Protein AF-0000000087519110 (afdb_homodimer)

Structure (mmCIF, N/CA/C/O backbone):
data_AF-0000000087519110-model_v1
#
loop_
_entity.id
_entity.type
_entity.pdbx_description
1 polymer 'UDP-N-acetylglucosamine--LPS N-acetylglucosamine transferase'
#
loop_
_atom_site.group_PDB
_atom_site.id
_atom_site.type_symbol
_atom_site.label_atom_id
_atom_si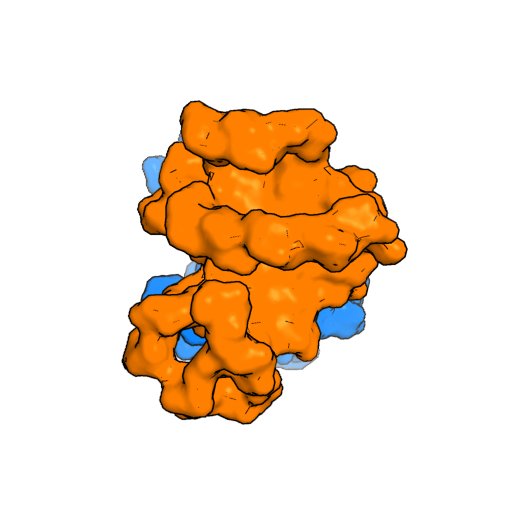te.label_alt_id
_atom_site.label_comp_id
_atom_site.label_asym_id
_atom_site.label_entity_id
_atom_site.label_seq_id
_atom_site.pdbx_PDB_ins_code
_atom_site.Cartn_x
_atom_site.Cartn_y
_atom_site.Cartn_z
_atom_site.occupancy
_atom_site.B_iso_or_equiv
_atom_site.auth_seq_id
_atom_site.auth_comp_id
_atom_site.auth_asym_id
_atom_site.auth_atom_id
_atom_site.pdbx_PDB_model_num
ATOM 1 N N . MET A 1 1 ? 15.867 20 8.914 1 91.38 1 MET A N 1
ATOM 2 C CA . MET A 1 1 ? 15.141 18.797 8.516 1 91.38 1 MET A CA 1
ATOM 3 C C . MET A 1 1 ? 14.156 19.109 7.395 1 91.38 1 MET A C 1
ATOM 5 O O . MET A 1 1 ? 13.766 20.25 7.203 1 91.38 1 MET A O 1
ATOM 9 N N . LYS A 1 2 ? 13.914 18.203 6.586 1 97.69 2 LYS A N 1
ATOM 10 C CA . LYS A 1 2 ? 12.922 18.344 5.523 1 97.69 2 LYS A CA 1
ATOM 11 C C . LYS A 1 2 ? 11.617 17.625 5.887 1 97.69 2 LYS A C 1
ATOM 13 O O . LYS A 1 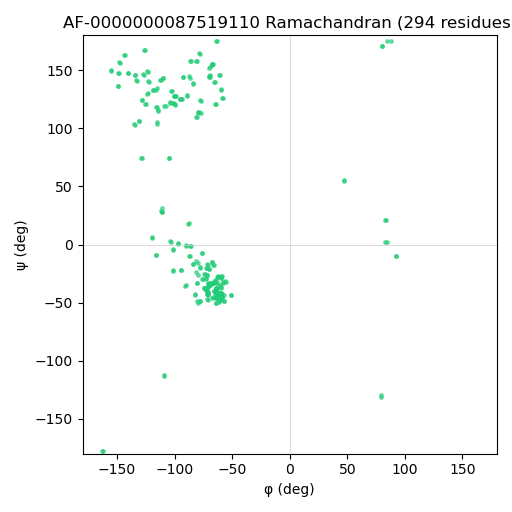2 ? 11.609 16.422 6.109 1 97.69 2 LYS A O 1
ATOM 18 N N . VAL A 1 3 ? 10.531 18.391 5.914 1 98.06 3 VAL A N 1
ATOM 19 C CA . VAL A 1 3 ? 9.258 17.859 6.391 1 98.06 3 VAL A CA 1
ATOM 20 C C . VAL A 1 3 ? 8.242 17.844 5.246 1 98.06 3 VAL A C 1
ATOM 22 O O . VAL A 1 3 ? 8.156 18.797 4.473 1 98.06 3 VAL A O 1
ATOM 25 N N . LEU A 1 4 ? 7.551 16.734 5.133 1 98.44 4 LEU A N 1
ATOM 26 C CA . LEU A 1 4 ? 6.41 16.656 4.23 1 98.44 4 LEU A CA 1
ATOM 27 C C . LEU A 1 4 ? 5.102 16.594 5.012 1 98.44 4 LEU A C 1
ATOM 29 O O . LEU A 1 4 ? 4.887 15.664 5.789 1 98.44 4 LEU A O 1
ATOM 33 N N . PHE A 1 5 ? 4.285 17.562 4.793 1 97.62 5 PHE A N 1
ATOM 34 C CA . PHE A 1 5 ? 2.967 17.594 5.418 1 97.62 5 PHE A CA 1
ATOM 35 C C . PHE A 1 5 ? 1.911 17.016 4.488 1 97.62 5 PHE A C 1
ATOM 37 O O . PHE A 1 5 ? 1.784 17.438 3.34 1 97.62 5 PHE A O 1
ATOM 44 N N . VAL A 1 6 ? 1.173 16.016 4.973 1 96.88 6 VAL A N 1
ATOM 45 C CA . VAL A 1 6 ? 0.048 15.453 4.238 1 96.88 6 VAL A CA 1
ATOM 46 C C . VAL A 1 6 ? -1.25 15.703 5 1 96.88 6 VAL A C 1
ATOM 48 O O . VAL A 1 6 ? -1.426 15.211 6.117 1 96.88 6 VAL A O 1
ATOM 51 N N . THR A 1 7 ? -2.186 16.453 4.363 1 93.38 7 THR A N 1
ATOM 52 C CA . THR A 1 7 ? -3.369 16.812 5.137 1 93.38 7 THR A CA 1
ATOM 53 C C . THR A 1 7 ? -4.551 17.094 4.215 1 93.38 7 THR A C 1
ATOM 55 O O . THR A 1 7 ? -4.367 17.5 3.064 1 93.38 7 THR A O 1
ATOM 58 N N . SER A 1 8 ? -5.758 16.812 4.719 1 91.19 8 SER A N 1
ATOM 59 C CA . SER A 1 8 ? -6.969 17.25 4.035 1 91.19 8 SER A CA 1
ATOM 60 C C . SER A 1 8 ? -7.277 18.719 4.34 1 91.19 8 SER A C 1
ATOM 62 O O . SER A 1 8 ? -6.777 19.266 5.324 1 91.19 8 SER A O 1
ATOM 64 N N . PRO A 1 9 ? -8.062 19.328 3.441 1 91.62 9 PRO A N 1
ATOM 65 C CA . PRO A 1 9 ? -8.453 20.719 3.717 1 91.62 9 PRO A CA 1
ATOM 66 C C . PRO A 1 9 ? -9.312 20.844 4.973 1 91.62 9 PRO A C 1
ATOM 68 O O . PRO A 1 9 ? -9.648 19.844 5.605 1 91.62 9 PRO A O 1
ATOM 71 N N . GLY A 1 10 ? -9.625 22.094 5.336 1 89.06 10 GLY A N 1
ATOM 72 C CA . GLY A 1 10 ? -10.555 22.359 6.422 1 89.06 10 GLY A CA 1
ATOM 73 C C . GLY A 1 10 ? -9.922 22.219 7.793 1 89.06 10 GLY A C 1
ATOM 74 O O . GLY A 1 10 ? -8.867 22.797 8.055 1 89.06 10 GLY A O 1
ATOM 75 N N . GLY A 1 11 ? -10.648 21.469 8.594 1 85.88 11 GLY A N 1
ATOM 76 C CA . GLY A 1 11 ? -10.219 21.328 9.977 1 85.88 11 GLY A CA 1
ATOM 77 C C . GLY A 1 11 ? -8.844 20.703 10.117 1 85.88 11 GLY A C 1
ATOM 78 O O . GLY A 1 11 ? -8.07 21.078 11 1 85.88 11 GLY A O 1
ATOM 79 N N . HIS A 1 12 ? -8.523 19.781 9.242 1 87.69 12 HIS A N 1
ATOM 80 C CA . HIS A 1 12 ? -7.223 19.109 9.312 1 87.69 12 HIS A CA 1
ATOM 81 C C . HIS A 1 12 ? -6.09 20.078 9 1 87.69 12 HIS A C 1
ATOM 83 O O . HIS A 1 12 ? -5.105 20.141 9.742 1 87.69 12 HIS A O 1
ATOM 89 N N . LEU A 1 13 ? -6.223 20.859 7.965 1 90.25 13 LEU A N 1
ATOM 90 C CA . LEU A 1 13 ? -5.215 21.844 7.613 1 90.25 13 LEU A CA 1
ATOM 91 C C . LEU A 1 13 ? -5.113 22.922 8.688 1 90.25 13 LEU A C 1
ATOM 93 O O . LEU A 1 13 ? -4.012 23.359 9.039 1 90.25 13 LEU A O 1
ATOM 97 N N . ALA A 1 14 ? -6.273 23.297 9.18 1 89.31 14 ALA A N 1
ATOM 98 C CA . ALA A 1 14 ? -6.34 24.344 10.188 1 89.31 14 ALA A CA 1
ATOM 99 C C . ALA A 1 14 ? -5.535 23.969 11.43 1 89.31 14 ALA A C 1
ATOM 101 O O . ALA A 1 14 ? -5.02 24.844 12.125 1 89.31 14 ALA A O 1
ATOM 102 N N . GLN A 1 15 ? -5.375 22.703 11.695 1 88.62 15 GLN A N 1
ATOM 103 C CA . GLN A 1 15 ? -4.648 22.234 12.867 1 88.62 15 GLN A CA 1
ATOM 104 C C . GLN A 1 15 ? -3.141 22.328 12.656 1 88.62 15 GLN A C 1
ATOM 106 O O . GLN A 1 15 ? -2.371 22.344 13.617 1 88.62 15 GLN A O 1
ATOM 111 N N . LEU A 1 16 ? -2.666 22.406 11.414 1 89.5 16 LEU A N 1
ATOM 112 C CA . LEU A 1 16 ? -1.239 22.469 11.117 1 89.5 16 LEU A CA 1
ATOM 113 C C . LEU A 1 16 ? -0.773 23.922 10.977 1 89.5 16 LEU A C 1
ATOM 115 O O . LEU A 1 16 ? 0.394 24.219 11.234 1 89.5 16 LEU A O 1
ATOM 119 N N . LEU A 1 17 ? -1.664 24.766 10.711 1 90.12 17 LEU A N 1
ATOM 120 C CA . LEU A 1 17 ? -1.312 26.156 10.383 1 90.12 17 LEU A CA 1
ATOM 121 C C . LEU A 1 17 ? -0.786 26.891 11.609 1 90.12 17 LEU A C 1
ATOM 123 O O . LEU A 1 17 ? 0.181 27.641 11.516 1 90.12 17 LEU A O 1
ATOM 127 N N . PRO A 1 18 ? -1.307 26.594 12.812 1 87.38 18 PRO A N 1
ATOM 128 C CA . PRO A 1 18 ? -0.797 27.281 14 1 87.38 18 PRO A CA 1
ATOM 129 C C . PRO A 1 18 ? 0.643 26.906 14.328 1 87.38 18 PRO A C 1
ATOM 131 O O . PRO A 1 18 ? 1.312 27.609 15.086 1 87.38 18 PRO A O 1
ATOM 134 N N . LEU A 1 19 ? 1.116 25.844 13.727 1 86.94 19 LEU A N 1
ATOM 135 C CA . LEU A 1 19 ? 2.486 25.391 13.969 1 86.94 19 LEU A CA 1
ATOM 136 C C . LEU A 1 19 ? 3.451 26.078 13 1 86.94 19 LEU A C 1
ATOM 138 O O . LEU A 1 19 ? 4.602 25.641 12.867 1 86.94 19 LEU A O 1
ATOM 142 N N . ARG A 1 20 ? 3.045 27.062 12.461 1 89.81 20 ARG A N 1
ATOM 143 C CA . ARG A 1 20 ? 3.783 27.781 11.422 1 89.81 20 ARG A CA 1
ATOM 144 C C . ARG A 1 20 ? 5.152 28.219 11.93 1 89.81 20 ARG A C 1
ATOM 146 O O . ARG A 1 20 ? 6.152 28.094 11.219 1 89.81 20 ARG A O 1
ATOM 153 N N . GLU A 1 21 ? 5.254 28.734 13.133 1 90.06 21 GLU A N 1
ATOM 154 C CA . GLU A 1 21 ? 6.52 29.219 13.68 1 90.06 21 GLU A CA 1
ATOM 155 C C . GLU A 1 21 ? 7.566 28.109 13.703 1 90.06 21 GLU A C 1
ATOM 157 O O . GLU A 1 21 ? 8.758 28.359 13.523 1 90.06 21 GLU A O 1
ATOM 162 N N . TRP A 1 22 ? 7.039 26.984 13.906 1 89.62 22 TRP A N 1
ATOM 163 C CA . TRP A 1 22 ? 7.949 25.844 13.969 1 89.62 22 TRP A CA 1
ATOM 164 C C . TRP A 1 22 ? 8.344 25.391 12.578 1 89.62 22 TRP A C 1
ATOM 166 O O . TRP A 1 22 ? 9.531 25.25 12.273 1 89.62 22 TRP A O 1
ATOM 176 N N . TRP A 1 23 ? 7.359 25.172 11.68 1 90.94 23 TRP A N 1
ATOM 177 C CA . TRP A 1 23 ? 7.711 24.516 10.422 1 90.94 23 TRP A CA 1
ATOM 178 C C . TRP A 1 23 ? 8.328 25.516 9.445 1 90.94 23 TRP A C 1
ATOM 180 O O . TRP A 1 23 ? 8.977 25.109 8.469 1 90.94 23 TRP A O 1
ATOM 190 N N . GLU A 1 24 ? 8.188 26.766 9.68 1 92.19 24 GLU A N 1
ATOM 191 C CA . GLU A 1 24 ? 8.836 27.734 8.82 1 92.19 24 GLU A CA 1
ATOM 192 C C . GLU A 1 24 ? 10.359 27.656 8.93 1 92.19 24 GLU A C 1
ATOM 194 O O . GLU A 1 24 ? 11.078 28.125 8.055 1 92.19 24 GLU A O 1
ATOM 199 N N . GLN A 1 25 ? 10.82 27.031 9.984 1 94.38 25 GLN A N 1
ATOM 200 C CA . GLN A 1 25 ? 12.25 26.906 10.227 1 94.38 25 GLN A CA 1
ATOM 201 C C . GLN A 1 25 ? 12.828 25.688 9.508 1 94.38 25 GLN A C 1
ATOM 203 O O . GLN A 1 25 ? 14.031 25.438 9.547 1 94.38 25 GLN A O 1
ATOM 208 N N . HIS A 1 26 ? 12 24.984 8.859 1 96.19 26 HIS A N 1
ATOM 209 C CA . HIS A 1 26 ? 12.414 23.766 8.188 1 96.19 26 HIS A CA 1
ATOM 210 C C . HIS A 1 26 ? 12.086 23.812 6.695 1 96.19 26 HIS A C 1
ATOM 212 O O . HIS A 1 26 ? 11.172 24.531 6.281 1 96.19 26 HIS A O 1
ATOM 218 N N . GLN A 1 27 ? 12.969 23.125 5.906 1 97.19 27 GLN A N 1
ATOM 219 C CA . GLN A 1 27 ? 12.484 22.844 4.559 1 97.19 27 GLN A CA 1
ATOM 220 C C . GLN A 1 27 ? 11.203 22.016 4.598 1 97.19 27 GLN A C 1
ATOM 222 O O . GLN A 1 27 ? 11.078 21.094 5.406 1 97.19 27 GLN A O 1
ATOM 227 N N . ARG A 1 28 ? 10.242 22.469 3.785 1 97.12 28 ARG A N 1
ATOM 228 C CA . ARG A 1 28 ? 8.969 21.766 3.895 1 97.12 28 ARG A CA 1
ATOM 229 C C . ARG A 1 28 ? 8.242 21.734 2.551 1 97.12 28 ARG A C 1
ATOM 231 O O . ARG A 1 28 ? 8.523 22.547 1.672 1 97.12 28 ARG A O 1
ATOM 238 N N . SER A 1 29 ? 7.383 20.781 2.406 1 97.88 29 SER A N 1
ATOM 239 C CA . SER A 1 29 ? 6.426 20.672 1.311 1 97.88 29 SER A CA 1
ATOM 240 C C . SER A 1 29 ? 5.098 20.094 1.797 1 97.88 29 SER A C 1
ATOM 242 O O . SER A 1 29 ? 5.012 19.562 2.906 1 97.88 29 SER A O 1
ATOM 244 N N . TRP A 1 30 ? 4.094 20.297 0.956 1 97.31 30 TRP A N 1
ATOM 245 C CA . TRP A 1 30 ? 2.738 19.938 1.356 1 97.31 30 TRP A CA 1
ATOM 246 C C . TRP A 1 30 ? 2.09 19.031 0.318 1 97.31 30 TRP A C 1
ATOM 248 O O . TRP A 1 30 ? 2.35 19.156 -0.88 1 97.31 30 TRP A O 1
ATOM 258 N N . VAL A 1 31 ? 1.276 18.141 0.835 1 97.31 31 VAL A N 1
ATOM 259 C CA . VAL A 1 31 ? 0.373 17.344 0.012 1 97.31 31 VAL A CA 1
ATOM 260 C C . VAL A 1 31 ? -1.062 17.516 0.505 1 97.31 31 VAL A C 1
ATOM 262 O O . VAL A 1 31 ? -1.36 17.25 1.672 1 97.31 31 VAL A O 1
ATOM 265 N N . THR A 1 32 ? -1.935 17.984 -0.363 1 96.06 32 THR A N 1
ATOM 266 C CA . THR A 1 32 ? -3.32 18.219 0.023 1 96.06 32 THR A CA 1
ATOM 267 C C . THR A 1 32 ? -4.211 18.344 -1.21 1 96.06 32 THR A C 1
ATOM 269 O O . THR A 1 32 ? -3.773 18.078 -2.328 1 96.06 32 THR A O 1
ATOM 272 N N . PHE A 1 33 ? -5.527 18.625 -0.95 1 94.56 33 PHE A N 1
ATOM 273 C CA . PHE A 1 33 ? -6.488 18.781 -2.035 1 94.56 33 PHE A CA 1
ATOM 274 C C . PHE A 1 33 ? -6.602 20.234 -2.453 1 94.56 33 PHE A C 1
ATOM 276 O O . PHE A 1 33 ? -6.613 21.141 -1.604 1 94.56 33 PHE A O 1
ATOM 283 N N . ARG A 1 34 ? -6.789 20.344 -3.762 1 94.44 34 ARG A N 1
ATOM 284 C CA . ARG A 1 34 ? -6.832 21.719 -4.277 1 94.44 34 ARG A CA 1
ATOM 285 C C . ARG A 1 34 ? -8.195 22.344 -4.039 1 94.44 34 ARG A C 1
ATOM 287 O O . ARG A 1 34 ? -9.211 21.875 -4.559 1 94.44 34 ARG A O 1
ATOM 294 N N . ARG A 1 35 ? -8.219 23.312 -3.236 1 94.12 35 ARG A N 1
ATOM 295 C CA . ARG A 1 35 ? -9.367 24.156 -2.932 1 94.12 35 ARG A CA 1
ATOM 296 C C . ARG A 1 35 ? -8.945 25.625 -2.775 1 94.12 35 ARG A C 1
ATOM 298 O O . ARG A 1 35 ? -7.801 25.906 -2.416 1 94.12 35 ARG A O 1
ATOM 305 N N . PRO A 1 36 ? -9.844 26.484 -3.166 1 94.81 36 PRO A N 1
ATOM 306 C CA . PRO A 1 36 ? -9.484 27.906 -3.104 1 94.81 36 PRO A CA 1
ATOM 307 C C . PRO A 1 36 ? -8.938 28.312 -1.735 1 94.81 36 PRO A C 1
ATOM 309 O O . PRO A 1 36 ? -7.938 29.016 -1.653 1 94.81 36 PRO A O 1
ATOM 312 N N . GLU A 1 37 ? -9.609 27.828 -0.714 1 94.38 37 GLU A N 1
ATOM 313 C CA . GLU A 1 37 ? -9.18 28.203 0.629 1 94.38 37 GLU A CA 1
ATOM 314 C C . GLU A 1 37 ? -7.809 27.625 0.954 1 94.38 37 GLU A C 1
ATOM 316 O O . GLU A 1 37 ? -7.039 28.203 1.722 1 94.38 37 GLU A O 1
ATOM 321 N N . VAL A 1 38 ? -7.508 26.484 0.444 1 95 38 VAL A N 1
ATOM 322 C CA . VAL A 1 38 ? -6.223 25.828 0.662 1 95 38 VAL A CA 1
ATOM 323 C C . VAL A 1 38 ? -5.125 26.578 -0.097 1 95 38 VAL A C 1
ATOM 325 O O . VAL A 1 38 ? -4.047 26.812 0.445 1 95 38 VAL A O 1
ATOM 328 N N . GLU A 1 39 ? -5.426 26.984 -1.363 1 96.06 39 GLU A N 1
ATOM 329 C CA . GLU A 1 39 ? -4.477 27.734 -2.178 1 96.06 39 GLU A CA 1
ATOM 330 C C . GLU A 1 39 ? -4.086 29.047 -1.501 1 96.06 39 GLU A C 1
ATOM 332 O O . GLU A 1 39 ? -2.924 29.453 -1.54 1 96.06 39 GLU A O 1
ATOM 337 N N . GLN A 1 40 ? -5.023 29.609 -0.888 1 95.69 40 GLN A N 1
ATOM 338 C CA . GLN A 1 40 ? -4.77 30.859 -0.184 1 95.69 40 GLN A CA 1
ATOM 339 C C . GLN A 1 40 ? -3.924 30.625 1.064 1 95.69 40 GLN A C 1
ATOM 341 O O . GLN A 1 40 ? -2.943 31.344 1.298 1 95.69 40 GLN A O 1
ATOM 346 N N . ALA A 1 41 ? -4.254 29.688 1.835 1 94.62 41 ALA A N 1
ATOM 347 C CA . ALA A 1 41 ? -3.596 29.391 3.107 1 94.62 41 ALA A CA 1
ATOM 348 C C . ALA A 1 41 ? -2.143 28.984 2.891 1 94.62 41 ALA A C 1
ATOM 350 O O . ALA A 1 41 ? -1.276 29.281 3.717 1 94.62 41 ALA A O 1
ATOM 351 N N . LEU A 1 42 ? -1.873 28.328 1.759 1 96 42 LEU A N 1
ATOM 352 C CA . LEU A 1 42 ? -0.54 27.797 1.497 1 96 42 LEU A CA 1
ATOM 353 C C . LEU A 1 42 ? 0.138 28.562 0.366 1 96 42 LEU A C 1
ATOM 355 O O . LEU A 1 42 ? 0.952 28 -0.37 1 96 42 LEU A O 1
ATOM 359 N N . GLU A 1 43 ? -0.238 29.781 0.23 1 95.56 43 GLU A N 1
ATOM 360 C CA . GLU A 1 43 ? 0.387 30.609 -0.79 1 95.56 43 GLU A CA 1
ATOM 361 C C . GLU A 1 43 ? 1.898 30.688 -0.59 1 95.56 43 GLU A C 1
ATOM 363 O O . GLU A 1 43 ? 2.371 30.938 0.521 1 95.56 43 GLU A O 1
ATOM 368 N N . GLY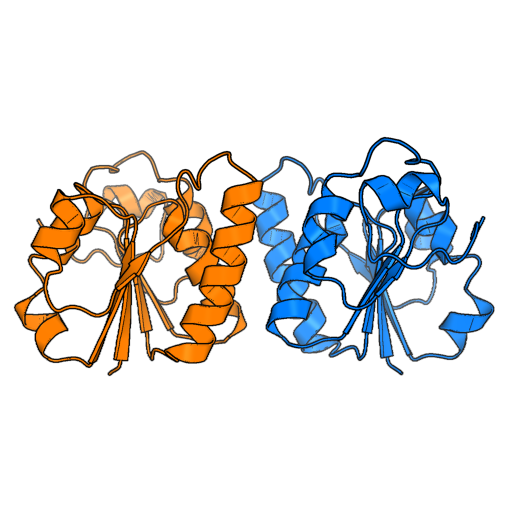 A 1 44 ? 2.684 30.359 -1.633 1 94.81 44 GLY A N 1
ATOM 369 C CA . GLY A 1 44 ? 4.133 30.422 -1.563 1 94.81 44 GLY A CA 1
ATOM 370 C C . GLY A 1 44 ? 4.77 29.125 -1.14 1 94.81 44 GLY A C 1
ATOM 371 O O . GLY A 1 44 ? 5.996 28.984 -1.154 1 94.81 44 GLY A O 1
ATOM 372 N N . GLU A 1 45 ? 3.977 28.234 -0.717 1 96.56 45 GLU A N 1
ATOM 373 C CA . GLU A 1 45 ? 4.488 26.938 -0.296 1 96.56 45 GLU A CA 1
ATOM 374 C C . GLU A 1 45 ? 4.613 25.969 -1.479 1 96.56 45 GLU A C 1
ATOM 376 O O . GLU A 1 45 ? 4.023 26.203 -2.535 1 96.56 45 GLU A O 1
ATOM 381 N N . ASN A 1 46 ? 5.418 25 -1.354 1 97 46 ASN A N 1
ATOM 382 C CA . ASN A 1 46 ? 5.516 23.891 -2.293 1 97 46 ASN A CA 1
ATOM 383 C C . ASN A 1 46 ? 4.441 22.844 -2.035 1 97 46 ASN A C 1
ATOM 385 O O . ASN A 1 46 ? 4.512 22.109 -1.052 1 97 46 ASN A O 1
ATOM 389 N N . VAL A 1 47 ? 3.484 22.812 -3.004 1 97.56 47 VAL A N 1
ATOM 390 C CA . VAL A 1 47 ? 2.324 21.969 -2.738 1 97.56 47 VAL A CA 1
ATOM 391 C C . VAL A 1 47 ? 2.158 20.938 -3.863 1 97.56 47 VAL A C 1
ATOM 393 O O . VAL A 1 47 ? 2.211 21.297 -5.043 1 97.56 47 VAL A O 1
ATOM 396 N N . THR A 1 48 ? 2.01 19.734 -3.514 1 97.38 48 THR A N 1
ATOM 397 C CA . THR A 1 48 ? 1.559 18.672 -4.406 1 97.38 48 THR A CA 1
ATOM 398 C C . THR A 1 48 ? 0.074 18.391 -4.199 1 97.38 48 THR A C 1
ATOM 400 O O . THR A 1 48 ? -0.363 18.125 -3.074 1 97.38 48 THR A O 1
ATOM 403 N N . TRP A 1 49 ? -0.699 18.406 -5.297 1 96.31 49 TRP A N 1
ATOM 404 C CA . TRP A 1 49 ? -2.148 18.266 -5.203 1 96.31 49 TRP A CA 1
ATOM 405 C C . TRP A 1 49 ? -2.568 16.812 -5.367 1 96.31 49 TRP A C 1
ATOM 407 O O . TRP A 1 49 ? -2.229 16.156 -6.363 1 96.31 49 TRP A O 1
ATOM 417 N N . CYS A 1 50 ? -3.32 16.328 -4.352 1 93.12 50 CYS A N 1
ATOM 418 C CA . CYS A 1 50 ? -3.855 14.969 -4.402 1 93.12 50 CYS A CA 1
ATOM 419 C C . CYS A 1 50 ? -5.094 14.906 -5.293 1 93.12 50 CYS A C 1
ATOM 421 O O . CYS A 1 50 ? -5.695 15.938 -5.602 1 93.12 50 CYS A O 1
ATOM 423 N N . TYR A 1 51 ? -5.441 13.625 -5.652 1 90.31 51 TYR A N 1
ATOM 424 C CA . TYR A 1 51 ? -6.66 13.359 -6.414 1 90.31 51 TYR A CA 1
ATOM 425 C C . TYR A 1 51 ? -7.844 13.125 -5.484 1 90.31 51 TYR A C 1
ATOM 427 O O . TYR A 1 51 ? -7.734 12.398 -4.496 1 90.31 51 TYR A O 1
ATOM 435 N N . TRP A 1 52 ? -8.938 13.844 -5.684 1 82.19 52 TRP A N 1
ATOM 436 C CA . TRP A 1 52 ? -10.141 13.766 -4.867 1 82.19 52 TRP A CA 1
ATOM 437 C C . TRP A 1 52 ? -11.297 13.164 -5.656 1 82.19 52 TRP A C 1
ATOM 439 O O . TRP A 1 52 ? -11.414 13.383 -6.867 1 82.19 52 TRP A O 1
ATOM 449 N N . PRO A 1 53 ? -12.133 12.305 -4.914 1 72.62 53 PRO A N 1
ATOM 450 C CA . PRO A 1 53 ? -12.102 11.844 -3.521 1 72.62 53 PRO A CA 1
ATOM 451 C C . PRO A 1 53 ? -11.234 10.609 -3.326 1 72.62 53 PRO A C 1
ATOM 453 O O . PRO A 1 53 ? -11.086 9.805 -4.25 1 72.62 53 PRO A 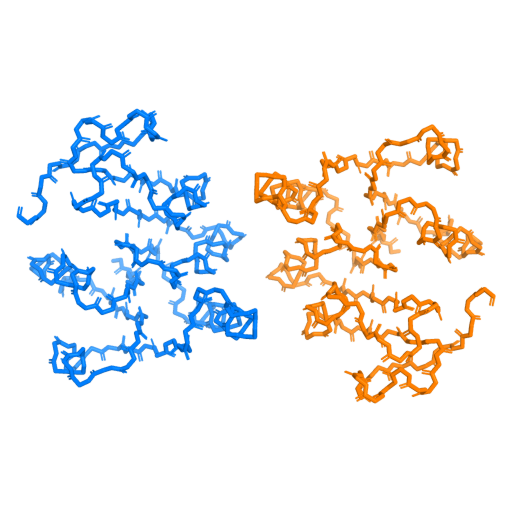O 1
ATOM 456 N N . THR A 1 54 ? -10.531 10.469 -2.24 1 65.69 54 THR A N 1
ATOM 457 C CA . THR A 1 54 ? -9.641 9.344 -1.982 1 65.69 54 THR A CA 1
ATOM 458 C C . THR A 1 54 ? -10.391 8.211 -1.276 1 65.69 54 THR A C 1
ATOM 460 O O . THR A 1 54 ? -10.156 7.035 -1.556 1 65.69 54 THR A O 1
ATOM 463 N N . THR A 1 55 ? -11.344 8.641 -0.411 1 61.34 55 THR A N 1
ATOM 464 C CA . THR A 1 55 ? -12.031 7.629 0.379 1 61.34 55 THR A CA 1
ATOM 465 C C . THR A 1 55 ? -13.086 6.906 -0.461 1 61.34 55 THR A C 1
ATOM 467 O O . THR A 1 55 ? -13.867 7.547 -1.164 1 61.34 55 THR A O 1
ATOM 470 N N . ARG A 1 56 ? -13.102 5.738 -0.598 1 61.19 56 ARG A N 1
ATOM 471 C CA . ARG A 1 56 ? -14.156 4.91 -1.179 1 61.19 56 ARG A CA 1
ATOM 472 C C . ARG A 1 56 ? -14.039 4.863 -2.699 1 61.19 56 ARG A C 1
ATOM 474 O O . ARG A 1 56 ? -14.969 4.445 -3.387 1 61.19 56 ARG A O 1
ATOM 481 N N . ASN A 1 57 ? -12.992 5.539 -3.178 1 73.81 57 ASN A N 1
ATOM 482 C CA . ASN A 1 57 ? -12.75 5.512 -4.617 1 73.81 57 ASN A CA 1
ATOM 483 C C . ASN A 1 57 ? -11.43 4.824 -4.953 1 73.81 57 ASN A C 1
ATOM 485 O O . ASN A 1 57 ? -10.367 5.434 -4.848 1 73.81 57 ASN A O 1
ATOM 489 N N . ILE A 1 58 ? -11.523 3.645 -5.441 1 72.94 58 ILE A N 1
ATOM 490 C CA . ILE A 1 58 ? -10.375 2.781 -5.664 1 72.94 58 ILE A CA 1
ATOM 491 C C . ILE A 1 58 ? -9.461 3.402 -6.719 1 72.94 58 ILE A C 1
ATOM 493 O O . ILE A 1 58 ? -8.242 3.504 -6.516 1 72.94 58 ILE A O 1
ATOM 497 N N . PRO A 1 59 ? -10.055 4.035 -7.77 1 79.88 59 PRO A N 1
ATOM 498 C CA . PRO A 1 59 ? -9.172 4.648 -8.773 1 79.88 59 PRO A CA 1
ATOM 499 C C . PRO A 1 59 ? -8.344 5.793 -8.203 1 79.88 59 PRO A C 1
ATOM 501 O O . PRO A 1 59 ? -7.141 5.887 -8.477 1 79.88 59 PRO A O 1
ATOM 504 N N . ASN A 1 60 ? -8.992 6.562 -7.418 1 83.06 60 ASN A N 1
ATOM 505 C CA . ASN A 1 60 ? -8.258 7.691 -6.848 1 83.06 60 ASN A CA 1
ATOM 506 C C . ASN A 1 60 ? -7.273 7.238 -5.777 1 83.06 60 ASN A C 1
ATOM 508 O O . ASN A 1 60 ? -6.227 7.859 -5.586 1 83.06 60 ASN A O 1
ATOM 512 N N . ALA A 1 61 ? -7.672 6.145 -5.164 1 80.81 61 ALA A N 1
ATOM 513 C CA . ALA A 1 61 ? -6.738 5.586 -4.191 1 80.81 61 ALA A CA 1
ATOM 514 C C . ALA A 1 61 ? -5.449 5.121 -4.867 1 80.81 61 ALA A C 1
ATOM 516 O O . ALA A 1 61 ? -4.352 5.387 -4.375 1 80.81 61 ALA A O 1
ATOM 517 N N . ILE A 1 62 ? -5.602 4.578 -6.039 1 83.12 62 ILE A N 1
ATOM 518 C CA . ILE A 1 62 ? -4.461 4.09 -6.801 1 83.12 62 ILE A CA 1
ATOM 519 C C . ILE A 1 62 ? -3.641 5.27 -7.32 1 83.12 62 ILE A C 1
ATOM 521 O O . ILE A 1 62 ? -2.41 5.258 -7.25 1 83.12 62 ILE A O 1
ATOM 525 N N . ARG A 1 63 ? -4.277 6.27 -7.77 1 91.12 63 ARG A N 1
ATOM 526 C CA . ARG A 1 63 ? -3.592 7.461 -8.258 1 91.12 63 ARG A CA 1
ATOM 527 C C . ARG A 1 63 ? -2.801 8.141 -7.145 1 91.12 63 ARG A C 1
ATOM 529 O O . ARG A 1 63 ? -1.668 8.578 -7.355 1 91.12 63 ARG A O 1
ATOM 536 N N . ASN A 1 64 ? -3.4 8.203 -6.039 1 92.25 64 ASN A N 1
ATOM 537 C CA . ASN A 1 64 ? -2.719 8.844 -4.918 1 92.25 64 ASN A CA 1
ATOM 538 C C . ASN A 1 64 ? -1.576 7.977 -4.391 1 92.25 64 ASN A C 1
ATOM 540 O O . ASN A 1 64 ? -0.618 8.492 -3.814 1 92.25 64 ASN A O 1
ATOM 544 N N . PHE A 1 65 ? -1.724 6.703 -4.605 1 91.19 65 PHE A N 1
ATOM 545 C CA . PHE A 1 65 ? -0.625 5.801 -4.285 1 91.19 65 PHE A CA 1
ATOM 546 C C . PHE A 1 65 ? 0.603 6.117 -5.129 1 91.19 65 PHE A C 1
ATOM 548 O O . PHE A 1 65 ? 1.7 6.297 -4.598 1 91.19 65 PHE A O 1
ATOM 555 N N . PHE A 1 66 ? 0.406 6.312 -6.363 1 94.12 66 PHE A N 1
ATOM 556 C CA . PHE A 1 66 ? 1.506 6.645 -7.262 1 94.12 66 PHE A CA 1
ATOM 557 C C . PHE A 1 66 ? 2.002 8.062 -7.008 1 94.12 66 PHE A C 1
ATOM 559 O O . PHE A 1 66 ? 3.201 8.336 -7.113 1 94.12 66 PHE A O 1
ATOM 566 N N . LEU A 1 67 ? 1.086 8.828 -6.711 1 96 67 LEU A N 1
ATOM 567 C CA . LEU A 1 67 ? 1.476 10.188 -6.352 1 96 67 LEU A CA 1
ATOM 568 C C . LEU A 1 67 ? 2.389 10.188 -5.129 1 96 67 LEU A C 1
ATOM 570 O O . LEU A 1 67 ? 3.379 10.922 -5.09 1 96 67 LEU A O 1
ATOM 574 N N . ALA A 1 68 ? 2.033 9.352 -4.16 1 97.06 68 ALA A N 1
ATOM 575 C CA . ALA A 1 68 ? 2.828 9.242 -2.939 1 97.06 68 ALA A CA 1
ATOM 576 C C . ALA A 1 68 ? 4.238 8.742 -3.244 1 97.06 68 ALA A C 1
ATOM 578 O O . ALA A 1 68 ? 5.219 9.297 -2.744 1 97.06 68 ALA A O 1
ATOM 579 N N . ILE A 1 69 ? 4.359 7.766 -4.074 1 95.94 69 ILE A N 1
ATOM 580 C CA . ILE A 1 69 ? 5.656 7.211 -4.441 1 95.94 69 ILE A CA 1
ATOM 581 C C . ILE A 1 69 ? 6.508 8.289 -5.117 1 95.94 69 ILE A C 1
ATOM 583 O O . ILE A 1 69 ? 7.652 8.523 -4.719 1 95.94 69 ILE A O 1
ATOM 587 N N . ARG A 1 70 ? 5.949 8.945 -6.051 1 96.62 70 ARG A N 1
ATOM 588 C CA . ARG A 1 70 ? 6.668 9.969 -6.801 1 96.62 70 ARG A CA 1
ATOM 589 C C . ARG A 1 70 ? 7.09 11.117 -5.891 1 96.62 70 ARG A C 1
ATOM 591 O O . ARG A 1 70 ? 8.227 11.594 -5.969 1 96.62 70 ARG A O 1
ATOM 598 N N . THR A 1 71 ? 6.176 11.523 -5.109 1 97.94 71 THR A N 1
ATOM 599 C CA . THR A 1 71 ? 6.426 12.656 -4.23 1 97.94 71 THR A CA 1
ATOM 600 C C . THR A 1 71 ? 7.508 12.32 -3.209 1 97.94 71 THR A C 1
ATOM 602 O O . THR A 1 71 ? 8.438 13.109 -3 1 97.94 71 THR A O 1
ATOM 605 N N . LEU A 1 72 ? 7.395 11.156 -2.615 1 97.94 72 LEU A N 1
ATOM 606 C CA . LEU A 1 72 ? 8.344 10.773 -1.58 1 97.94 72 LEU A CA 1
ATOM 607 C C . LEU A 1 72 ? 9.727 10.531 -2.176 1 97.94 72 LEU A C 1
ATOM 609 O O . LEU A 1 72 ? 10.742 10.828 -1.544 1 97.94 72 LEU A O 1
ATOM 613 N N . ARG A 1 73 ? 9.797 10.008 -3.365 1 96.06 73 ARG A N 1
ATOM 614 C CA . ARG A 1 73 ? 11.078 9.781 -4.035 1 96.06 73 ARG A CA 1
ATOM 615 C C . ARG A 1 73 ? 11.711 11.102 -4.461 1 96.06 73 ARG A C 1
ATOM 617 O O . ARG A 1 73 ? 12.938 11.242 -4.449 1 96.06 73 ARG A O 1
ATOM 624 N N . ARG A 1 74 ? 10.891 11.992 -4.805 1 96.69 74 ARG A N 1
ATOM 625 C CA . ARG A 1 74 ? 11.367 13.289 -5.27 1 96.69 74 ARG A CA 1
ATOM 626 C C . ARG A 1 74 ? 11.805 14.156 -4.098 1 96.69 74 ARG A C 1
ATOM 628 O O . ARG A 1 74 ? 12.906 14.727 -4.117 1 96.69 74 ARG A O 1
ATOM 635 N N . GLU A 1 75 ? 10.938 14.219 -3.109 1 97.31 75 GLU A N 1
ATOM 636 C CA . GLU A 1 75 ? 11.164 15.125 -1.993 1 97.31 75 GLU A CA 1
ATOM 637 C C . GLU A 1 75 ? 12.156 14.539 -0.993 1 97.31 75 GLU A C 1
ATOM 639 O O . GLU A 1 75 ? 12.875 15.273 -0.318 1 97.31 75 GLU A O 1
ATOM 644 N N . ARG A 1 76 ? 12.18 13.266 -0.816 1 97.25 76 ARG A N 1
ATOM 645 C CA . ARG A 1 76 ? 13.039 12.562 0.132 1 97.25 76 ARG A CA 1
ATOM 646 C C . ARG A 1 76 ? 13.008 13.234 1.499 1 97.25 76 ARG A C 1
ATOM 648 O O . ARG A 1 76 ? 14.062 13.586 2.047 1 97.25 76 ARG A O 1
ATOM 655 N N . PRO A 1 77 ? 11.828 13.391 2.031 1 98.44 77 PRO A N 1
ATOM 656 C CA . PRO A 1 77 ? 11.75 14.062 3.332 1 98.44 77 PRO A CA 1
ATOM 657 C C . PRO A 1 77 ? 12.375 13.242 4.457 1 98.44 77 PRO A C 1
ATOM 659 O O . PRO A 1 77 ? 12.484 12.016 4.344 1 98.44 77 PRO A O 1
ATOM 662 N N . ASP A 1 78 ? 12.805 13.945 5.488 1 98.19 78 ASP A N 1
ATOM 663 C CA . ASP A 1 78 ? 13.273 13.273 6.695 1 98.19 78 ASP A CA 1
ATOM 664 C C . ASP A 1 78 ? 12.109 12.734 7.52 1 98.19 78 ASP A C 1
ATOM 666 O O . ASP A 1 78 ? 12.25 11.734 8.227 1 98.19 78 ASP A O 1
ATOM 670 N N . VAL A 1 79 ? 10.977 13.461 7.375 1 98 79 VAL A N 1
ATOM 671 C CA . VAL A 1 79 ? 9.812 13.086 8.164 1 98 79 VAL A CA 1
ATOM 672 C C . VAL A 1 79 ? 8.531 13.422 7.395 1 98 79 VAL A C 1
ATOM 674 O O . VAL A 1 79 ? 8.445 14.469 6.754 1 98 79 VAL A O 1
ATOM 677 N N . VAL A 1 80 ? 7.586 12.523 7.395 1 98.25 80 VAL A N 1
ATOM 678 C CA . VAL A 1 80 ? 6.23 12.773 6.914 1 98.25 80 VAL A CA 1
ATOM 679 C C . VAL A 1 80 ? 5.297 13.008 8.102 1 98.25 80 VAL A C 1
ATOM 681 O O . VAL A 1 80 ? 5.238 12.195 9.023 1 98.25 80 VAL A O 1
ATOM 684 N N . MET A 1 81 ? 4.559 14.141 8.047 1 96.88 81 MET A N 1
ATOM 685 C CA . MET A 1 81 ? 3.631 14.484 9.125 1 96.88 81 MET A CA 1
ATOM 686 C C . MET A 1 81 ? 2.213 14.648 8.586 1 96.88 81 MET A C 1
ATOM 688 O O . MET A 1 81 ? 2.018 15.211 7.508 1 96.88 81 MET A O 1
ATOM 692 N N . SER A 1 82 ? 1.239 14.133 9.391 1 96.38 82 SER A N 1
ATOM 693 C CA . SER A 1 82 ? -0.146 14.289 8.961 1 96.38 82 SER A CA 1
ATOM 694 C C . SER A 1 82 ? -1.086 14.414 10.156 1 96.38 82 SER A C 1
ATOM 696 O O . SER A 1 82 ? -0.835 13.828 11.211 1 96.38 82 SER A O 1
ATOM 698 N N . VAL A 1 83 ? -2.164 15.172 10.023 1 89.88 83 VAL A N 1
ATOM 699 C CA . VAL A 1 83 ? -3.277 15.234 10.969 1 89.88 83 VAL A CA 1
ATOM 700 C C . VAL A 1 83 ? -4.52 14.602 10.344 1 89.88 83 VAL A C 1
ATOM 702 O O . VAL A 1 83 ? -5.641 15.062 10.562 1 89.88 83 VAL A O 1
ATOM 705 N N . GLY A 1 84 ? -4.277 13.609 9.492 1 81.06 84 GLY A N 1
ATOM 706 C CA . GLY A 1 84 ? -5.383 13.031 8.742 1 81.06 84 GLY A CA 1
ATOM 707 C C . GLY A 1 84 ? -5.711 13.805 7.477 1 81.06 84 GLY A C 1
ATOM 708 O O . GLY A 1 84 ? -4.98 14.719 7.094 1 81.06 84 GLY A O 1
ATOM 709 N N . ALA A 1 85 ? -6.688 13.297 6.613 1 81.62 85 ALA A N 1
ATOM 710 C CA . ALA A 1 85 ? -7.508 12.094 6.715 1 81.62 85 ALA A CA 1
ATOM 711 C C . ALA A 1 85 ? -7.082 11.055 5.688 1 81.62 85 ALA A C 1
ATOM 713 O O . ALA A 1 85 ? -5.91 10.672 5.629 1 81.62 85 ALA A O 1
ATOM 714 N N . GLY A 1 86 ? -7.789 10.727 4.75 1 82.81 86 GLY A N 1
ATOM 715 C CA . GLY A 1 86 ? -7.641 9.625 3.818 1 82.81 86 GLY A CA 1
ATOM 716 C C . GLY A 1 86 ? -6.387 9.719 2.971 1 82.81 86 GLY A C 1
ATOM 717 O O . GLY A 1 86 ? -5.73 8.711 2.705 1 82.81 86 GLY A O 1
ATOM 718 N N . ALA A 1 87 ? -5.969 10.992 2.777 1 86.94 87 ALA A N 1
ATOM 719 C CA . ALA A 1 87 ? -4.832 11.227 1.892 1 86.94 87 ALA A CA 1
ATOM 720 C C . ALA A 1 87 ? -3.529 10.766 2.539 1 86.94 87 ALA A C 1
ATOM 722 O O . ALA A 1 87 ? -2.541 10.516 1.847 1 86.94 87 ALA A O 1
ATOM 723 N N . SER A 1 88 ? -3.578 10.664 3.801 1 92.81 88 SER A N 1
ATOM 724 C CA . SER A 1 88 ? -2.354 10.32 4.52 1 92.81 88 SER A CA 1
ATOM 725 C C . SER A 1 88 ? -2 8.852 4.332 1 92.81 88 SER A C 1
ATOM 727 O O . SER A 1 88 ? -0.825 8.477 4.371 1 92.81 88 SER A O 1
ATOM 729 N N . VAL A 1 89 ? -2.938 8 4.062 1 91.94 89 VAL A N 1
ATOM 730 C CA . VAL A 1 89 ? -2.773 6.555 4.129 1 91.94 89 VAL A CA 1
ATOM 731 C C . VAL A 1 89 ? -1.746 6.105 3.094 1 91.94 89 VAL A C 1
ATOM 733 O O . VAL A 1 89 ? -0.758 5.449 3.434 1 91.94 89 VAL A O 1
ATOM 736 N N . PRO A 1 90 ? -1.871 6.512 1.842 1 93.62 90 PRO A N 1
ATOM 737 C CA . PRO A 1 90 ? -0.86 6.062 0.882 1 93.62 90 PRO A CA 1
ATOM 738 C C . PRO A 1 90 ? 0.532 6.609 1.191 1 93.62 90 PRO A C 1
ATOM 740 O O . PRO A 1 90 ? 1.531 5.914 0.992 1 93.62 90 PRO A O 1
ATOM 743 N N . PHE A 1 91 ? 0.639 7.754 1.734 1 96.69 91 PHE A N 1
ATOM 744 C CA . PHE A 1 91 ? 1.933 8.367 2.016 1 96.69 91 PHE A CA 1
ATOM 745 C C . PHE A 1 91 ? 2.611 7.676 3.195 1 96.69 91 PHE A C 1
ATOM 747 O O . PHE A 1 91 ? 3.822 7.449 3.176 1 96.69 91 PHE A O 1
ATOM 754 N N . PHE A 1 92 ? 1.814 7.312 4.18 1 96.31 92 PHE A N 1
ATOM 755 C CA . PHE A 1 92 ? 2.385 6.633 5.336 1 96.31 92 PHE A CA 1
ATOM 756 C C . PHE A 1 92 ? 2.793 5.211 4.98 1 96.31 92 PHE A C 1
ATOM 758 O O . PHE A 1 92 ? 3.818 4.715 5.453 1 96.31 92 PHE A O 1
ATOM 765 N N . LEU A 1 93 ? 1.991 4.582 4.152 1 94.12 93 LEU A N 1
ATOM 766 C CA . LEU A 1 93 ? 2.316 3.236 3.697 1 94.12 93 LEU A CA 1
ATOM 767 C C . LEU A 1 93 ? 3.652 3.219 2.961 1 94.12 93 LEU A C 1
ATOM 769 O O . LEU A 1 93 ? 4.527 2.41 3.275 1 94.12 93 LEU A O 1
ATOM 773 N N . ILE A 1 94 ? 3.838 4.148 2.055 1 96.38 94 ILE A N 1
ATOM 774 C CA . ILE A 1 94 ? 5.039 4.191 1.229 1 96.38 94 ILE A CA 1
ATOM 775 C C . ILE A 1 94 ? 6.227 4.656 2.072 1 96.38 94 ILE A C 1
ATOM 777 O O . ILE A 1 94 ? 7.328 4.117 1.951 1 96.38 94 ILE A O 1
ATOM 781 N N . ALA A 1 95 ? 5.984 5.59 2.928 1 97.56 95 ALA A N 1
ATOM 782 C CA . ALA A 1 95 ? 7.043 6.066 3.816 1 97.56 95 ALA A CA 1
ATOM 783 C C . ALA A 1 95 ? 7.582 4.934 4.684 1 97.56 95 ALA A C 1
ATOM 785 O O . ALA A 1 95 ? 8.797 4.809 4.867 1 97.56 95 ALA A O 1
ATOM 786 N N . TYR A 1 96 ? 6.68 4.129 5.176 1 96.12 96 TYR A N 1
ATOM 787 C CA . TYR A 1 96 ? 7.055 2.984 6 1 96.12 96 TYR 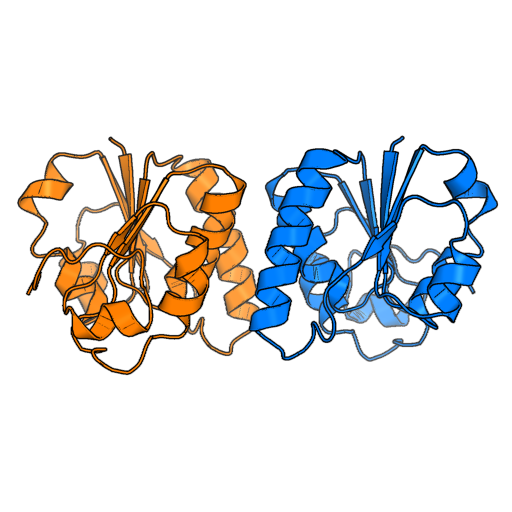A CA 1
ATOM 788 C C . TYR A 1 96 ? 7.977 2.041 5.238 1 96.12 96 TYR A C 1
ATOM 790 O O . TYR A 1 96 ? 9.016 1.632 5.75 1 96.12 96 TYR A O 1
ATOM 798 N N . VAL A 1 97 ? 7.625 1.771 4.035 1 95.12 97 VAL A N 1
ATOM 799 C CA . VAL A 1 97 ? 8.375 0.828 3.211 1 95.12 97 VAL A CA 1
ATOM 800 C C . VAL A 1 97 ? 9.734 1.42 2.861 1 95.12 97 VAL A C 1
ATOM 802 O O . VAL A 1 97 ? 10.742 0.702 2.816 1 95.12 97 VAL A O 1
ATOM 805 N N . MET A 1 98 ? 9.75 2.729 2.717 1 95.75 98 MET A N 1
ATOM 806 C CA . MET A 1 98 ? 10.969 3.414 2.291 1 95.75 98 MET A CA 1
ATOM 807 C C . MET A 1 98 ? 11.852 3.748 3.488 1 95.75 98 MET A C 1
ATOM 809 O O . MET A 1 98 ? 12.977 4.223 3.322 1 95.75 98 MET A O 1
ATOM 813 N N . GLY A 1 99 ? 11.344 3.578 4.691 1 95.88 99 GLY A N 1
ATOM 814 C CA . GLY A 1 99 ? 12.117 3.83 5.895 1 95.88 99 GLY A CA 1
ATOM 815 C C . GLY A 1 99 ? 12.141 5.293 6.297 1 95.88 99 GLY A C 1
ATOM 816 O O . GLY A 1 99 ? 13.078 5.746 6.961 1 95.88 99 GLY A O 1
ATOM 817 N N . ILE A 1 100 ? 11.188 6.051 5.836 1 97.62 100 ILE A N 1
ATOM 818 C CA . ILE A 1 100 ? 11.062 7.461 6.188 1 97.62 100 ILE A CA 1
ATOM 819 C C . ILE A 1 100 ? 10.312 7.594 7.512 1 97.62 100 ILE A C 1
ATOM 821 O O . ILE A 1 100 ? 9.312 6.91 7.742 1 97.62 100 ILE A O 1
ATOM 825 N N . LYS A 1 101 ? 10.742 8.484 8.398 1 98.38 101 LYS A N 1
ATOM 826 C CA . LYS A 1 101 ? 10.086 8.672 9.688 1 98.38 101 LYS A CA 1
ATOM 827 C C . LYS A 1 101 ? 8.719 9.32 9.516 1 98.38 101 LYS A C 1
ATOM 829 O O . LYS A 1 101 ? 8.523 10.164 8.633 1 98.38 101 LYS A O 1
ATOM 834 N N . THR A 1 102 ? 7.754 8.914 10.398 1 98.06 102 THR A N 1
ATOM 835 C CA . THR A 1 102 ? 6.387 9.391 10.258 1 98.06 102 THR A CA 1
ATOM 836 C C . THR A 1 102 ? 5.836 9.867 11.602 1 98.06 102 THR A C 1
ATOM 838 O O . THR A 1 102 ? 6.117 9.266 12.641 1 98.06 102 THR A O 1
ATOM 841 N N . VAL A 1 103 ? 5.086 10.969 11.516 1 96.81 103 VAL A N 1
ATOM 842 C CA . VAL A 1 103 ? 4.379 11.516 12.672 1 96.81 103 VAL A CA 1
ATOM 843 C C . VAL A 1 103 ? 2.908 11.734 12.32 1 96.81 103 VAL A C 1
ATOM 845 O O . VAL A 1 103 ? 2.588 12.398 11.336 1 96.81 103 VAL A O 1
ATOM 848 N N . TYR A 1 104 ? 2.064 11.141 13.117 1 96.69 104 TYR A N 1
ATOM 849 C CA . TYR A 1 104 ? 0.625 11.266 12.922 1 96.69 104 TYR A CA 1
ATOM 850 C C . TYR A 1 104 ? -0.032 11.93 14.133 1 96.69 104 TYR A C 1
ATOM 852 O O . TYR A 1 104 ? 0.284 11.594 15.273 1 96.69 104 TYR A O 1
ATOM 860 N N . LEU A 1 105 ? -0.88 12.898 13.828 1 94.12 105 LEU A N 1
ATOM 861 C CA . LEU A 1 105 ? -1.678 13.539 14.867 1 94.12 105 LEU A CA 1
ATOM 862 C C . LEU A 1 105 ? -3.162 13.25 14.672 1 94.12 105 LEU A C 1
ATOM 864 O O . LEU A 1 105 ? -3.758 13.695 13.688 1 94.12 105 LEU A O 1
ATOM 868 N N . GLU A 1 106 ? -3.734 12.516 15.656 1 93.25 106 GLU A N 1
ATOM 869 C CA . GLU A 1 106 ? -5.156 12.203 15.562 1 93.25 106 GLU A CA 1
ATOM 870 C C . GLU A 1 106 ? -6.016 13.445 15.75 1 93.25 106 GLU A C 1
ATOM 872 O O . GLU A 1 106 ? -5.711 14.297 16.594 1 93.25 106 GLU A O 1
ATOM 877 N N . CYS A 1 107 ? -7.078 13.484 15.031 1 87.5 107 CYS A N 1
ATOM 878 C CA . CYS A 1 107 ? -7.938 14.656 14.992 1 87.5 107 CYS A CA 1
ATOM 879 C C . CYS A 1 107 ? -8.508 14.969 16.375 1 87.5 107 CYS A C 1
ATOM 881 O O . CYS A 1 107 ? -8.898 14.062 17.094 1 87.5 107 CYS A O 1
ATOM 883 N N . PHE A 1 108 ? -8.648 16.219 16.594 1 83.88 108 PHE A N 1
ATOM 884 C CA . PHE A 1 108 ? -9.109 16.734 17.875 1 83.88 108 PHE A CA 1
ATOM 885 C C . PHE A 1 108 ? -10.562 16.344 18.141 1 83.88 108 PHE A C 1
ATOM 887 O O . PHE A 1 108 ? -10.938 16.047 19.266 1 83.88 108 PHE A O 1
ATOM 894 N N . ASP A 1 109 ? -11.289 16.266 17.141 1 82.94 109 ASP A N 1
ATOM 895 C CA . ASP A 1 109 ? -12.727 16.094 17.312 1 82.94 109 ASP A CA 1
ATOM 896 C C . ASP A 1 109 ? -13.102 14.609 17.359 1 82.94 109 ASP A C 1
ATOM 898 O O . ASP A 1 109 ? -14.273 14.266 17.484 1 82.94 109 ASP A O 1
ATOM 902 N N . ARG A 1 110 ? -12.141 13.781 17.234 1 81.88 110 ARG A N 1
ATOM 903 C CA . ARG A 1 110 ? -12.391 12.344 17.266 1 81.88 110 ARG A CA 1
ATOM 904 C C . ARG A 1 110 ? -11.961 11.75 18.594 1 81.88 110 ARG A C 1
ATOM 906 O O . ARG A 1 110 ? -11.062 10.906 18.641 1 81.88 110 ARG A O 1
ATOM 913 N N . ILE A 1 111 ? -12.742 12 19.578 1 82 111 ILE A N 1
ATOM 914 C CA . ILE A 1 111 ? -12.359 11.648 20.953 1 82 111 ILE A CA 1
ATOM 915 C C . ILE A 1 111 ? -12.672 10.18 21.219 1 82 111 ILE A C 1
ATOM 917 O O . ILE A 1 111 ? -11.844 9.453 21.766 1 82 111 ILE A O 1
ATOM 921 N N . THR A 1 112 ? -13.828 9.719 20.766 1 83.69 112 THR A N 1
ATOM 922 C CA . THR A 1 112 ? -14.227 8.359 21.109 1 83.69 112 THR A CA 1
ATOM 923 C C . THR A 1 112 ? -14.406 7.504 19.859 1 83.69 112 THR A C 1
ATOM 925 O O . THR A 1 112 ? -14.875 6.367 19.953 1 83.69 112 THR A O 1
ATOM 928 N N . MET A 1 113 ? -14.078 8.031 18.766 1 87.56 113 MET A N 1
ATOM 929 C CA . MET A 1 113 ? -14.203 7.297 17.5 1 87.56 113 MET A CA 1
ATOM 930 C C . MET A 1 113 ? -12.961 7.48 16.641 1 87.56 113 MET A C 1
ATOM 932 O O . MET A 1 113 ? -12.812 8.508 15.977 1 87.56 113 MET A O 1
ATOM 936 N N . PRO A 1 114 ? -12.227 6.469 16.656 1 88.31 114 PRO A N 1
ATOM 937 C CA . PRO A 1 114 ? -11.008 6.594 15.859 1 88.31 114 PRO A CA 1
ATOM 938 C C . PRO A 1 114 ? -11.289 6.723 14.359 1 88.31 114 PRO A C 1
ATOM 940 O O . PRO A 1 114 ? -12.297 6.195 13.875 1 88.31 114 PRO A O 1
ATOM 943 N N . THR A 1 115 ? -10.586 7.535 13.688 1 86.25 115 THR A N 1
ATOM 944 C CA . THR A 1 115 ? -10.695 7.609 12.242 1 86.25 115 THR A CA 1
ATOM 945 C C . THR A 1 115 ? -10.133 6.348 11.586 1 86.25 115 THR A C 1
ATOM 947 O O . THR A 1 115 ? -9.312 5.652 12.18 1 86.25 115 THR A O 1
ATOM 950 N N . LEU A 1 116 ? -10.656 6.043 10.422 1 85.5 116 LEU A N 1
ATOM 951 C CA . LEU A 1 116 ? -10.133 4.902 9.68 1 85.5 116 LEU A CA 1
ATOM 952 C C . LEU A 1 116 ? -8.664 5.117 9.32 1 85.5 116 LEU A C 1
ATOM 954 O O . LEU A 1 116 ? -7.852 4.203 9.445 1 85.5 116 LEU A O 1
ATOM 958 N N . SER A 1 117 ? -8.375 6.395 8.891 1 89.06 117 SER A N 1
ATOM 959 C CA . SER A 1 117 ? -6.992 6.691 8.539 1 89.06 117 SER A CA 1
ATOM 960 C C . SER A 1 117 ? -6.07 6.555 9.75 1 89.06 117 SER A C 1
ATOM 962 O O . SER A 1 117 ? -4.957 6.039 9.633 1 89.06 117 SER A O 1
ATOM 964 N N . GLY A 1 118 ? -6.574 7.051 10.883 1 90.75 118 GLY A N 1
ATOM 965 C CA . GLY A 1 118 ? -5.781 6.891 12.094 1 90.75 118 GLY A CA 1
ATOM 966 C C . GLY A 1 118 ? -5.504 5.438 12.438 1 90.75 118 GLY A C 1
ATOM 967 O O . GLY A 1 118 ? -4.375 5.082 12.773 1 90.75 118 GLY A O 1
ATOM 968 N N . ARG A 1 119 ? -6.465 4.617 12.32 1 89.44 119 ARG A N 1
ATOM 969 C CA . ARG A 1 119 ? -6.328 3.197 12.633 1 89.44 119 ARG A CA 1
ATOM 970 C C . ARG A 1 119 ? -5.336 2.52 11.688 1 89.44 119 ARG A C 1
ATOM 972 O O . ARG A 1 119 ? -4.535 1.686 12.117 1 89.44 119 ARG A O 1
ATOM 979 N N . ILE A 1 120 ? -5.371 2.902 10.461 1 88.88 120 ILE A N 1
ATOM 980 C CA . ILE A 1 120 ? -4.516 2.295 9.445 1 88.88 120 ILE A CA 1
ATOM 981 C C . ILE A 1 120 ? -3.078 2.785 9.625 1 88.88 120 ILE A C 1
ATOM 983 O O . ILE A 1 120 ? -2.133 2.002 9.516 1 88.88 120 ILE A O 1
ATOM 987 N N . CYS A 1 121 ? -2.938 4.012 9.969 1 93.81 121 CYS A N 1
ATOM 988 C CA . CYS A 1 121 ? -1.61 4.613 10.031 1 93.81 121 CYS A CA 1
ATOM 989 C C . CYS A 1 121 ? -0.938 4.316 11.367 1 93.81 121 CYS A C 1
ATOM 991 O O . CYS A 1 121 ? 0.281 4.441 11.492 1 93.81 121 CYS A O 1
ATOM 993 N N . TYR A 1 122 ? -1.729 3.898 12.344 1 94.44 122 TYR A N 1
ATOM 994 C CA . TYR A 1 122 ? -1.227 3.727 13.703 1 94.44 122 TYR A CA 1
ATOM 995 C C . TYR A 1 122 ? -0.043 2.768 13.727 1 94.44 122 TYR A C 1
ATOM 997 O O . TYR A 1 122 ? 1.041 3.121 14.203 1 94.44 122 TYR A O 1
ATOM 1005 N N . PRO A 1 123 ? -0.183 1.626 13.078 1 92.31 123 PRO A N 1
ATOM 1006 C CA . PRO A 1 123 ? 0.95 0.698 13.109 1 92.31 123 PRO A CA 1
ATOM 1007 C C . PRO A 1 123 ? 2.084 1.119 12.18 1 92.31 123 PRO A C 1
ATOM 1009 O O . PRO A 1 123 ? 3.188 0.572 12.258 1 92.31 123 PRO A O 1
ATOM 1012 N N . LEU A 1 124 ? 1.907 2.145 11.352 1 94 124 LEU A N 1
ATOM 1013 C CA . LEU A 1 124 ? 2.895 2.582 10.375 1 94 124 LEU A CA 1
ATOM 1014 C C . LEU A 1 124 ? 3.645 3.814 10.867 1 94 124 LEU A C 1
ATOM 1016 O O . LEU A 1 124 ? 4.535 4.324 10.18 1 94 124 LEU A O 1
ATOM 1020 N N . THR A 1 125 ? 3.225 4.297 12 1 96.62 125 THR A N 1
ATOM 1021 C CA . THR A 1 125 ? 3.67 5.613 12.445 1 96.62 125 THR A CA 1
ATOM 1022 C C . THR A 1 125 ? 4.742 5.484 13.523 1 96.62 125 THR A C 1
ATOM 1024 O O . THR A 1 125 ? 4.582 4.715 14.477 1 96.62 125 THR A O 1
ATOM 1027 N N . ASP A 1 126 ? 5.793 6.203 13.375 1 97.62 126 ASP A N 1
ATOM 1028 C CA . ASP A 1 126 ? 6.855 6.211 14.375 1 97.62 126 ASP A CA 1
ATOM 1029 C C . ASP A 1 126 ? 6.418 6.938 15.641 1 97.62 126 ASP A C 1
ATOM 1031 O O . ASP A 1 126 ? 6.723 6.504 16.75 1 97.62 126 ASP A O 1
ATOM 1035 N N . LEU A 1 127 ? 5.785 8.008 15.461 1 97.44 127 LEU A N 1
ATOM 1036 C CA . LEU A 1 127 ? 5.254 8.789 16.578 1 97.44 127 LEU A CA 1
ATOM 1037 C C . LEU A 1 127 ? 3.789 9.148 16.328 1 97.44 127 LEU A C 1
ATOM 1039 O O . LEU A 1 127 ? 3.482 9.992 15.492 1 97.44 127 LEU A O 1
ATOM 1043 N N . PHE A 1 128 ? 2.949 8.461 17.062 1 97.38 128 PHE A N 1
ATOM 1044 C CA . PHE A 1 128 ? 1.517 8.727 16.984 1 97.38 128 PHE A CA 1
ATOM 1045 C C . PHE A 1 128 ? 1.067 9.609 18.141 1 97.38 128 PHE A C 1
ATOM 1047 O O . PHE A 1 128 ? 1.186 9.234 19.312 1 97.38 128 PHE A O 1
ATOM 1054 N N . CYS A 1 129 ? 0.525 10.75 17.766 1 95.56 129 CYS A N 1
ATOM 1055 C CA . CYS A 1 129 ? 0.154 11.734 18.781 1 95.56 129 CYS A CA 1
ATOM 1056 C C . CYS A 1 129 ? -1.36 11.852 18.891 1 95.56 129 CYS A C 1
ATOM 1058 O O . CYS A 1 129 ? -2.072 11.773 17.891 1 95.56 129 CYS A O 1
ATOM 1060 N N . VAL A 1 130 ? -1.771 12.031 20.094 1 95.25 130 VAL A N 1
ATOM 1061 C CA . VAL A 1 130 ? -3.182 12.289 20.375 1 95.25 130 VAL A CA 1
ATOM 1062 C C . VAL A 1 130 ? -3.328 13.562 21.188 1 95.25 130 VAL A C 1
ATOM 1064 O O . VAL A 1 130 ? -2.332 14.141 21.641 1 95.25 130 VAL A O 1
ATOM 1067 N N . GLN A 1 131 ? -4.555 13.977 21.25 1 92.69 131 GLN A N 1
ATOM 1068 C CA . GLN A 1 131 ? -4.801 15.25 21.906 1 92.69 131 GLN A CA 1
ATOM 1069 C C . GLN A 1 131 ? -5.656 15.062 23.156 1 92.69 131 GLN A C 1
ATOM 1071 O O . GLN A 1 131 ? -5.828 16 23.938 1 92.69 131 GLN A O 1
ATOM 1076 N N . TRP A 1 132 ? -6.184 13.891 23.375 1 93.44 132 TRP A N 1
ATOM 1077 C CA . TRP A 1 132 ? -6.992 13.516 24.531 1 93.44 132 TRP A CA 1
ATOM 1078 C C . TRP A 1 132 ? -6.547 12.164 25.094 1 93.44 132 TRP A C 1
ATOM 1080 O O . TRP A 1 132 ? -6.219 11.25 24.328 1 93.44 132 TRP A O 1
ATOM 1090 N N . ASP A 1 133 ? -6.629 12 26.406 1 93.44 133 ASP A N 1
ATOM 1091 C CA . ASP A 1 133 ? -6.305 10.711 27 1 93.44 133 ASP A CA 1
ATOM 1092 C C . ASP A 1 133 ? -7.297 9.633 26.562 1 93.44 133 ASP A C 1
ATOM 1094 O O . ASP A 1 133 ? -6.926 8.469 26.422 1 93.44 133 ASP A O 1
ATOM 1098 N N . GLU A 1 134 ? -8.5 10.055 26.359 1 94.44 134 GLU A N 1
ATOM 1099 C CA . GLU A 1 134 ? -9.547 9.125 25.938 1 94.44 134 GLU A CA 1
ATOM 1100 C C . GLU A 1 134 ? -9.18 8.453 24.609 1 94.44 134 GLU A C 1
ATOM 1102 O O . GLU A 1 134 ? -9.57 7.316 24.359 1 94.44 134 GLU A O 1
ATOM 1107 N N . GLN A 1 135 ? -8.398 9.156 23.781 1 94.31 135 GLN A N 1
ATOM 1108 C CA . GLN A 1 135 ? -8 8.609 22.484 1 94.31 135 GLN A CA 1
ATOM 1109 C C . GLN A 1 135 ? -7.023 7.453 22.656 1 94.31 135 GLN A C 1
ATOM 1111 O O . GLN A 1 135 ? -6.879 6.621 21.75 1 94.31 135 GLN A O 1
ATOM 1116 N N . LYS A 1 136 ? -6.375 7.367 23.734 1 94.44 136 LYS A N 1
ATOM 1117 C CA . LYS A 1 136 ? -5.359 6.348 23.984 1 94.44 136 LYS A CA 1
ATOM 1118 C C . LYS A 1 136 ? -5.996 4.973 24.156 1 94.44 136 LYS A C 1
ATOM 1120 O O . LYS A 1 136 ? -5.305 3.951 24.094 1 94.44 136 LYS A O 1
ATOM 1125 N N . LYS A 1 137 ? -7.281 4.938 24.422 1 93.81 137 LYS A N 1
ATOM 1126 C CA . LYS A 1 137 ? -8.008 3.67 24.438 1 93.81 137 LYS A CA 1
ATOM 1127 C C . LYS A 1 137 ? -7.844 2.92 23.125 1 93.81 137 LYS A C 1
ATOM 1129 O O . LYS A 1 137 ? -7.789 1.689 23.109 1 93.81 137 LYS A O 1
ATOM 1134 N N . TYR A 1 138 ? -7.715 3.697 22.078 1 92.62 138 TYR A N 1
ATOM 1135 C CA . TYR A 1 138 ? -7.613 3.123 20.75 1 92.62 138 TYR A CA 1
ATOM 1136 C C . TYR A 1 138 ? -6.168 3.119 20.266 1 92.62 138 TYR A C 1
ATOM 1138 O O . TYR A 1 138 ? -5.816 2.379 19.344 1 92.62 138 TYR A O 1
ATOM 1146 N N . TYR A 1 139 ? -5.395 3.984 20.859 1 95.19 139 TYR A N 1
ATOM 1147 C CA . TYR A 1 139 ? -3.99 4.129 20.484 1 95.19 139 TYR A CA 1
ATOM 1148 C C . TYR A 1 139 ? -3.096 4.07 21.719 1 95.19 139 TYR A C 1
ATOM 1150 O O . TYR A 1 139 ? -2.496 5.074 22.109 1 95.19 139 TYR A O 1
ATOM 1158 N N . PRO A 1 140 ? -2.9 2.926 22.281 1 94.75 140 PRO A N 1
ATOM 1159 C CA . PRO A 1 140 ? -2.289 2.779 23.594 1 94.75 140 PRO A CA 1
ATOM 1160 C C . PRO A 1 140 ? -0.854 3.299 23.641 1 94.75 140 PRO A C 1
ATOM 1162 O O . PRO A 1 140 ? -0.4 3.771 24.688 1 94.75 140 PRO A O 1
ATOM 1165 N N . GLU A 1 141 ? -0.18 3.27 22.578 1 96.25 141 GLU A N 1
ATOM 1166 C CA . GLU A 1 141 ? 1.22 3.682 22.594 1 96.25 141 GLU A CA 1
ATOM 1167 C C . GLU A 1 141 ? 1.372 5.133 22.156 1 96.25 141 GLU A C 1
ATOM 1169 O O . GLU A 1 141 ? 2.49 5.637 22.031 1 96.25 141 GLU A O 1
ATOM 1174 N N . ALA A 1 142 ? 0.267 5.77 21.859 1 96.69 142 ALA A N 1
ATOM 1175 C CA . ALA A 1 142 ? 0.303 7.152 21.391 1 96.69 142 ALA A CA 1
ATOM 1176 C C . ALA A 1 142 ? 0.781 8.094 22.484 1 96.69 142 ALA A C 1
ATOM 1178 O O . ALA A 1 142 ? 0.685 7.777 23.672 1 96.69 142 ALA A O 1
ATOM 1179 N N . VAL A 1 143 ? 1.31 9.188 22.109 1 96.5 143 VAL A N 1
ATOM 1180 C CA . VAL A 1 143 ? 1.761 10.219 23.031 1 96.5 143 VAL A CA 1
ATOM 1181 C C . VAL A 1 143 ? 0.759 11.375 23.047 1 96.5 143 VAL A C 1
ATOM 1183 O O . VAL A 1 143 ? 0.436 11.938 22 1 96.5 143 VAL A O 1
ATOM 1186 N N . ASN A 1 144 ? 0.266 11.664 24.188 1 95.56 144 ASN A N 1
ATOM 1187 C CA . ASN A 1 144 ? -0.629 12.805 24.328 1 95.56 144 ASN A CA 1
ATOM 1188 C C . ASN A 1 144 ? 0.144 14.117 24.375 1 95.56 144 ASN A C 1
ATOM 1190 O O . ASN A 1 144 ? 0.857 14.383 25.359 1 95.56 144 ASN A O 1
ATOM 1194 N N . ILE A 1 145 ? -0.047 14.891 23.391 1 91.56 145 ILE A N 1
ATOM 1195 C CA . ILE A 1 145 ? 0.706 16.141 23.312 1 91.56 145 ILE A CA 1
ATOM 1196 C C . ILE A 1 145 ? -0.197 17.312 23.688 1 91.56 145 ILE A C 1
ATOM 1198 O O . ILE A 1 145 ? 0.226 18.469 23.641 1 91.56 145 ILE A O 1
ATOM 1202 N N . GLY A 1 146 ? -1.385 17.062 24.047 1 88.81 146 GLY A N 1
ATOM 1203 C CA . GLY A 1 146 ? -2.34 18.109 24.375 1 88.81 146 GLY A CA 1
ATOM 1204 C C . GLY A 1 146 ? -2.965 18.75 23.156 1 88.81 146 GLY A C 1
ATOM 1205 O O . GLY A 1 146 ? -2.576 18.438 22.016 1 88.81 146 GLY A O 1
ATOM 1206 N N . ALA A 1 147 ? -3.979 19.578 23.391 1 81.56 147 ALA A N 1
ATOM 1207 C CA . ALA A 1 147 ? -4.727 20.219 22.312 1 81.56 147 ALA A CA 1
ATOM 1208 C C . ALA A 1 147 ? -3.832 21.172 21.516 1 81.56 147 ALA A C 1
ATOM 1210 O O . ALA A 1 147 ? -3.148 22.016 22.094 1 81.56 147 ALA A O 1
ATOM 1211 N N . VAL A 1 148 ? -3.727 20.906 20.234 1 73.75 148 VAL A N 1
ATOM 1212 C CA . VAL A 1 148 ? -2.943 21.797 19.375 1 73.75 148 VAL A CA 1
ATOM 1213 C C . VAL A 1 148 ? -3.781 23.016 18.984 1 73.75 148 VAL A C 1
ATOM 1215 O O . VAL A 1 148 ? -3.238 24.078 18.703 1 73.75 148 VAL A O 1
ATOM 1218 N N . LEU A 1 149 ? -5.191 22.766 19.062 1 65.88 149 LEU A N 1
ATOM 1219 C CA . LEU A 1 149 ? -6.055 23.922 18.891 1 65.88 149 LEU A CA 1
ATOM 1220 C C . LEU A 1 149 ? -6.641 24.359 20.234 1 65.88 149 LEU A C 1
ATOM 1222 O O . LEU A 1 149 ? -6.844 23.547 21.125 1 65.88 149 LEU A O 1
ATOM 1226 N N . MET B 1 1 ? 17.703 -17.547 -10.539 1 91.44 1 MET B N 1
ATOM 1227 C CA . MET B 1 1 ? 16.859 -16.453 -10.062 1 91.44 1 MET B CA 1
ATOM 1228 C C . MET B 1 1 ? 16.047 -16.906 -8.852 1 91.44 1 MET B C 1
ATOM 1230 O O . MET B 1 1 ? 15.852 -18.094 -8.633 1 91.44 1 MET B O 1
ATOM 1234 N N . LYS B 1 2 ? 15.758 -16.031 -8.031 1 97.69 2 LYS B N 1
ATOM 1235 C CA . LYS B 1 2 ? 14.906 -16.312 -6.879 1 97.69 2 LYS B CA 1
ATOM 1236 C C . LYS B 1 2 ? 13.484 -15.805 -7.113 1 97.69 2 LYS B C 1
ATOM 1238 O O . LYS B 1 2 ? 13.273 -14.602 -7.324 1 97.69 2 LYS B O 1
ATOM 1243 N N . VAL B 1 3 ? 12.508 -16.703 -7.043 1 98 3 VAL B N 1
ATOM 1244 C CA . VAL B 1 3 ? 11.133 -16.375 -7.398 1 98 3 VAL B CA 1
ATOM 1245 C C . VAL B 1 3 ? 10.242 -16.5 -6.164 1 98 3 VAL B C 1
ATOM 1247 O O . VAL B 1 3 ? 10.367 -17.453 -5.395 1 98 3 VAL B O 1
ATOM 1250 N N . LEU B 1 4 ? 9.422 -15.5 -5.965 1 98.44 4 LEU B N 1
ATOM 1251 C CA . LEU B 1 4 ? 8.367 -15.586 -4.961 1 98.44 4 LEU B CA 1
ATOM 1252 C C . LEU B 1 4 ? 7 -15.727 -5.617 1 98.44 4 LEU B C 1
ATOM 1254 O O . LEU B 1 4 ? 6.574 -14.844 -6.367 1 98.44 4 LEU B O 1
ATOM 1258 N N . PHE B 1 5 ? 6.348 -16.812 -5.332 1 97.62 5 PHE B N 1
ATOM 1259 C CA . PHE B 1 5 ? 5 -17.031 -5.836 1 97.62 5 PHE B CA 1
ATOM 1260 C C . PHE B 1 5 ? 3.959 -16.609 -4.805 1 97.62 5 PHE B C 1
ATOM 1262 O O . PHE B 1 5 ? 4.004 -17.047 -3.654 1 97.62 5 PHE B O 1
ATOM 1269 N N . VAL B 1 6 ? 3.047 -15.742 -5.207 1 96.81 6 VAL B N 1
ATOM 1270 C CA . VAL B 1 6 ? 1.923 -15.336 -4.367 1 96.81 6 VAL B CA 1
ATOM 1271 C C . VAL B 1 6 ? 0.612 -15.789 -5.008 1 96.81 6 VAL B C 1
ATOM 1273 O O . VAL B 1 6 ? 0.264 -15.344 -6.102 1 96.81 6 VAL B O 1
ATOM 1276 N N . THR B 1 7 ? -0.135 -16.672 -4.277 1 93.44 7 THR B N 1
ATOM 1277 C CA . THR B 1 7 ? -1.32 -17.203 -4.934 1 93.44 7 THR B CA 1
ATOM 1278 C C . THR B 1 7 ? -2.355 -17.656 -3.904 1 93.44 7 THR B C 1
ATOM 1280 O O . THR B 1 7 ? -2.004 -18 -2.777 1 93.44 7 THR B O 1
ATOM 1283 N N . SER B 1 8 ? -3.637 -17.562 -4.309 1 91.12 8 SER B N 1
ATOM 1284 C CA . SER B 1 8 ? -4.695 -18.172 -3.514 1 91.12 8 SER B CA 1
ATOM 1285 C C . SER B 1 8 ? -4.809 -19.656 -3.799 1 91.12 8 SER B C 1
ATOM 1287 O O . SER B 1 8 ? -4.324 -20.141 -4.824 1 91.12 8 SER B O 1
ATOM 1289 N N . PRO B 1 9 ? -5.402 -20.375 -2.832 1 91.5 9 PRO B N 1
ATOM 1290 C CA . PRO B 1 9 ? -5.609 -21.812 -3.078 1 91.5 9 PRO B CA 1
ATOM 1291 C C . PRO B 1 9 ? -6.551 -22.078 -4.25 1 91.5 9 PRO B C 1
ATOM 1293 O O . PRO B 1 9 ? -7.09 -21.141 -4.84 1 91.5 9 PRO B O 1
ATOM 1296 N N . GLY B 1 10 ? -6.711 -23.344 -4.59 1 89.06 10 GLY B N 1
ATOM 1297 C CA . GLY B 1 10 ? -7.688 -23.766 -5.582 1 89.06 10 GLY B CA 1
ATOM 1298 C C . GLY B 1 10 ? -7.215 -23.547 -7.008 1 89.06 10 GLY B C 1
ATOM 1299 O O . GLY B 1 10 ? -6.113 -23.953 -7.371 1 89.06 10 GLY B O 1
ATOM 1300 N N . GLY B 1 11 ? -8.109 -22.906 -7.727 1 85.69 11 GLY B N 1
ATOM 1301 C CA . GLY B 1 11 ? -7.836 -22.719 -9.141 1 85.69 11 GLY B CA 1
ATOM 1302 C C . GLY B 1 11 ? -6.59 -21.891 -9.406 1 85.69 11 GLY B C 1
ATOM 1303 O O . GLY B 1 11 ? -5.855 -22.156 -10.359 1 85.69 11 GLY B O 1
ATOM 1304 N N . HIS B 1 12 ? -6.332 -20.922 -8.562 1 87.62 12 HIS B N 1
ATOM 1305 C CA . HIS B 1 12 ? -5.16 -20.078 -8.75 1 87.62 12 HIS B CA 1
ATOM 1306 C C . HIS B 1 12 ? -3.873 -20.859 -8.555 1 87.62 12 HIS B C 1
ATOM 1308 O O . HIS B 1 12 ? -2.963 -20.797 -9.383 1 87.62 12 HIS B O 1
ATOM 1314 N N . LEU B 1 13 ? -3.795 -21.656 -7.527 1 90.12 13 LEU B N 1
ATOM 1315 C CA . LEU B 1 13 ? -2.625 -22.484 -7.273 1 90.12 13 LEU B CA 1
ATOM 1316 C C . LEU B 1 13 ? -2.467 -23.547 -8.367 1 90.12 13 LEU B C 1
ATOM 1318 O O . LEU B 1 13 ? -1.351 -23.812 -8.812 1 90.12 13 LEU B O 1
ATOM 1322 N N . ALA B 1 14 ? -3.596 -24.078 -8.75 1 89.12 14 ALA B N 1
ATOM 1323 C CA . ALA B 1 14 ? -3.6 -25.141 -9.75 1 89.12 14 ALA B CA 1
ATOM 1324 C C . ALA B 1 14 ? -2.982 -24.656 -11.062 1 89.12 14 ALA B C 1
ATOM 1326 O O . ALA B 1 14 ? -2.406 -25.453 -11.812 1 89.12 14 ALA B O 1
ATOM 1327 N N . GLN B 1 15 ? -3.045 -23.391 -11.328 1 88.44 15 GLN B N 1
ATOM 1328 C CA . GLN B 1 15 ? -2.508 -22.828 -12.555 1 88.44 15 GLN B CA 1
ATOM 1329 C C . GLN B 1 15 ? -0.988 -22.688 -12.492 1 88.44 15 GLN B C 1
ATOM 1331 O O . GLN B 1 15 ? -0.32 -22.609 -13.523 1 88.44 15 GLN B O 1
ATOM 1336 N N . LEU B 1 16 ? -0.402 -22.688 -11.297 1 89.38 16 LEU B N 1
ATOM 1337 C CA . LEU B 1 16 ? 1.04 -22.531 -11.141 1 89.38 16 LEU B CA 1
ATOM 1338 C C . LEU B 1 16 ? 1.727 -23.891 -11.055 1 89.38 16 LEU B C 1
ATOM 1340 O O . LEU B 1 16 ? 2.896 -24.031 -11.414 1 89.38 16 LEU B O 1
ATOM 1344 N N . LEU B 1 17 ? 1.003 -24.875 -10.703 1 90 17 LEU B N 1
ATOM 1345 C CA . LEU B 1 17 ? 1.586 -26.172 -10.414 1 90 17 LEU B CA 1
ATOM 1346 C C . LEU B 1 17 ? 2.094 -26.844 -11.695 1 90 17 LEU B C 1
ATOM 1348 O O . LEU B 1 17 ? 3.166 -27.453 -11.703 1 90 17 LEU B O 1
ATOM 1352 N N . PRO B 1 18 ? 1.426 -26.641 -12.836 1 87.19 18 PRO B N 1
ATOM 1353 C CA . PRO B 1 18 ? 1.913 -27.25 -14.07 1 87.19 18 PRO B CA 1
ATOM 1354 C C . PRO B 1 18 ? 3.242 -26.672 -14.539 1 87.19 18 PRO B C 1
ATOM 1356 O O . PRO B 1 18 ? 3.934 -27.266 -15.359 1 87.19 18 PRO B O 1
ATOM 1359 N N . LEU B 1 19 ? 3.604 -25.531 -13.977 1 86.81 19 LEU B N 1
ATOM 1360 C CA . LEU B 1 19 ? 4.863 -24.891 -14.344 1 86.81 19 LEU B CA 1
ATOM 1361 C C . LEU B 1 19 ? 6.008 -25.422 -13.484 1 86.81 19 LEU B C 1
ATOM 1363 O O . LEU B 1 19 ? 7.09 -24.828 -13.453 1 86.81 19 LEU B O 1
ATOM 1367 N N . ARG B 1 20 ? 5.809 -26.469 -12.922 1 89.88 20 ARG B N 1
ATOM 1368 C CA . ARG B 1 20 ? 6.738 -27.047 -11.969 1 89.88 20 ARG B CA 1
ATOM 1369 C C . ARG B 1 20 ? 8.102 -27.281 -12.602 1 89.88 20 ARG B C 1
ATOM 1371 O O . ARG B 1 20 ? 9.133 -27 -11.984 1 89.88 20 ARG B O 1
ATOM 1378 N N . GLU B 1 21 ? 8.18 -27.781 -13.797 1 90 21 GLU B N 1
ATOM 1379 C CA . GLU B 1 21 ? 9.445 -28.062 -14.461 1 90 21 GLU B CA 1
ATOM 1380 C C . GLU B 1 21 ? 10.305 -26.812 -14.578 1 90 21 GLU B C 1
ATOM 1382 O O . GLU B 1 21 ? 11.539 -26.891 -14.516 1 90 21 GLU B O 1
ATOM 1387 N N . TRP B 1 22 ? 9.602 -25.766 -14.719 1 89.56 22 TRP B N 1
ATOM 1388 C CA . TRP B 1 22 ? 10.32 -24.516 -14.867 1 89.56 22 TRP B CA 1
ATOM 1389 C C . TRP B 1 22 ? 10.773 -23.984 -13.508 1 89.56 22 TRP B C 1
ATOM 1391 O O . TRP B 1 22 ? 11.953 -23.672 -13.32 1 89.56 22 TRP B O 1
ATOM 1401 N N . TRP B 1 23 ? 9.844 -23.938 -12.523 1 90.94 23 TRP B N 1
ATOM 1402 C CA . TRP B 1 23 ? 10.211 -23.219 -11.305 1 90.94 23 TRP B CA 1
ATOM 1403 C C . TRP B 1 23 ? 11.055 -24.109 -10.391 1 90.94 23 TRP B C 1
ATOM 1405 O O . TRP B 1 23 ? 11.734 -23.609 -9.484 1 90.94 23 TRP B O 1
ATOM 1415 N N . GLU B 1 24 ? 11.086 -25.359 -10.633 1 92.19 24 GLU B N 1
ATOM 1416 C CA . GLU B 1 24 ? 11.953 -26.219 -9.844 1 92.19 24 GLU B CA 1
ATOM 1417 C C . GLU B 1 24 ? 13.422 -25.906 -10.102 1 92.19 24 GLU B C 1
ATOM 1419 O O . GLU B 1 24 ? 14.289 -26.281 -9.305 1 92.19 24 GLU B O 1
ATOM 1424 N N . GLN B 1 25 ? 13.68 -25.234 -11.18 1 94.44 25 GLN B N 1
ATOM 1425 C CA . GLN B 1 25 ? 15.047 -24.906 -11.562 1 94.44 25 GLN B CA 1
ATOM 1426 C C . GLN B 1 25 ? 15.5 -23.609 -10.898 1 94.44 25 GLN B C 1
ATOM 1428 O O . GLN B 1 25 ? 16.656 -23.188 -11.039 1 94.44 25 GLN B O 1
ATOM 1433 N N . HIS B 1 26 ? 14.656 -23.031 -10.164 1 96.12 26 HIS B N 1
ATOM 1434 C CA . HIS B 1 26 ? 14.953 -21.75 -9.523 1 96.12 26 HIS B CA 1
ATOM 1435 C C . HIS B 1 26 ? 14.773 -21.844 -8.008 1 96.12 26 HIS B C 1
ATOM 1437 O O . HIS B 1 26 ? 14.023 -22.688 -7.516 1 96.12 26 HIS B O 1
ATOM 1443 N N . GLN B 1 27 ? 15.617 -21.016 -7.309 1 97.12 27 GLN B N 1
ATOM 1444 C CA . GLN B 1 27 ? 15.234 -20.797 -5.918 1 97.12 27 GLN B CA 1
ATOM 1445 C C . GLN B 1 27 ? 13.844 -20.172 -5.832 1 97.12 27 GLN B C 1
ATOM 1447 O O . GLN B 1 27 ? 13.5 -19.281 -6.617 1 97.12 27 GLN B O 1
ATOM 1452 N N . ARG B 1 28 ? 13.039 -20.766 -4.926 1 97.12 28 ARG B N 1
ATOM 1453 C CA . ARG B 1 28 ? 11.672 -20.266 -4.91 1 97.12 28 ARG B CA 1
ATOM 1454 C C . ARG B 1 28 ? 11.078 -20.328 -3.504 1 97.12 28 ARG B C 1
ATOM 1456 O O . ARG B 1 28 ? 11.562 -21.078 -2.658 1 97.12 28 ARG B O 1
ATOM 1463 N N . SER B 1 29 ? 10.109 -19.516 -3.277 1 97.81 29 SER B N 1
ATOM 1464 C CA . SER B 1 29 ? 9.25 -19.531 -2.096 1 97.81 29 SER B CA 1
ATOM 1465 C C . SER B 1 29 ? 7.816 -19.172 -2.451 1 97.81 29 SER B C 1
ATOM 1467 O O . SER B 1 29 ? 7.547 -18.656 -3.545 1 97.81 29 SER B O 1
ATOM 1469 N N . TRP B 1 30 ? 6.938 -19.5 -1.519 1 97.25 30 TRP B N 1
ATOM 1470 C CA . TRP B 1 30 ? 5.512 -19.344 -1.789 1 97.25 30 TRP B CA 1
ATOM 1471 C C . TRP B 1 30 ? 4.832 -18.531 -0.69 1 97.25 30 TRP B C 1
ATOM 1473 O O . TRP B 1 30 ? 5.219 -18.609 0.478 1 97.25 30 TRP B O 1
ATOM 1483 N N . VAL B 1 31 ? 3.854 -17.797 -1.109 1 97.31 31 VAL B N 1
ATOM 1484 C CA . VAL B 1 31 ? 2.922 -17.125 -0.201 1 97.31 31 VAL B CA 1
ATOM 1485 C C . VAL B 1 31 ? 1.489 -17.516 -0.559 1 97.31 31 VAL B C 1
ATOM 1487 O O . VAL B 1 31 ? 1.046 -17.297 -1.689 1 97.31 31 VAL B O 1
ATOM 1490 N N . THR B 1 32 ? 0.787 -18.094 0.386 1 96.06 32 THR B N 1
ATOM 1491 C CA . THR B 1 32 ? -0.579 -18.547 0.132 1 96.06 32 THR B CA 1
ATOM 1492 C C . THR B 1 32 ? -1.32 -18.781 1.442 1 96.06 32 THR B C 1
ATOM 1494 O O . THR B 1 32 ? -0.828 -18.438 2.516 1 96.06 32 THR B O 1
ATOM 1497 N N . PHE B 1 33 ? -2.602 -19.266 1.299 1 94.5 33 PHE B N 1
ATOM 1498 C CA . PHE B 1 33 ? -3.424 -19.547 2.469 1 94.5 33 PHE B CA 1
ATOM 1499 C C . PHE B 1 33 ? -3.279 -21 2.887 1 94.5 33 PHE B C 1
ATOM 1501 O O . PHE B 1 33 ? -3.238 -21.906 2.039 1 94.5 33 PHE B O 1
ATOM 1508 N N . ARG B 1 34 ? -3.32 -21.141 4.223 1 94.44 34 ARG B N 1
ATOM 1509 C CA . ARG B 1 34 ? -3.111 -22.484 4.73 1 94.44 34 ARG B CA 1
ATOM 1510 C C . ARG B 1 34 ? -4.387 -23.312 4.617 1 94.44 34 ARG B C 1
ATOM 1512 O O . ARG B 1 34 ? -5.402 -22.984 5.234 1 94.44 34 ARG B O 1
ATOM 1519 N N . ARG B 1 35 ? -4.34 -24.281 3.803 1 94.12 35 ARG B N 1
ATOM 1520 C CA . ARG B 1 35 ? -5.371 -25.297 3.604 1 94.12 35 ARG B CA 1
ATOM 1521 C C . ARG B 1 35 ? -4.754 -26.672 3.398 1 94.12 35 ARG B C 1
ATOM 1523 O O . ARG B 1 35 ? -3.623 -26.781 2.926 1 94.12 35 ARG B O 1
ATOM 1530 N N . PRO B 1 36 ? -5.48 -27.656 3.871 1 94.75 36 PRO B N 1
ATOM 1531 C CA . PRO B 1 36 ? -4.918 -29 3.764 1 94.75 36 PRO B CA 1
ATOM 1532 C C . PRO B 1 36 ? -4.453 -29.328 2.348 1 94.75 36 PRO B C 1
ATOM 1534 O O . PRO B 1 36 ? -3.369 -29.891 2.168 1 94.75 36 PRO B O 1
ATOM 1537 N N . GLU B 1 37 ? -5.27 -28.969 1.396 1 94.31 37 GLU B N 1
ATOM 1538 C CA . GLU B 1 37 ? -4.918 -29.281 0.016 1 94.31 37 GLU B CA 1
ATOM 1539 C C . GLU B 1 37 ? -3.686 -28.5 -0.432 1 94.31 37 GLU B C 1
ATOM 1541 O O . GLU B 1 37 ? -2.92 -28.984 -1.273 1 94.31 37 GLU B O 1
ATOM 1546 N N . VAL B 1 38 ? -3.527 -27.328 0.056 1 95 38 VAL B N 1
ATOM 1547 C CA . VAL B 1 38 ? -2.381 -26.484 -0.277 1 95 38 VAL B CA 1
ATOM 1548 C C . VAL B 1 38 ? -1.119 -27.062 0.371 1 95 38 VAL B C 1
ATOM 1550 O O . VAL B 1 38 ? -0.07 -27.156 -0.271 1 95 38 VAL B O 1
ATOM 1553 N N . GLU B 1 39 ? -1.23 -27.5 1.655 1 96.06 39 GLU B N 1
ATOM 1554 C CA . GLU B 1 39 ? -0.108 -28.094 2.373 1 96.06 39 GLU B CA 1
ATOM 1555 C C . GLU B 1 39 ? 0.405 -29.344 1.657 1 96.06 39 GLU B C 1
ATOM 1557 O O . GLU B 1 39 ? 1.614 -29.578 1.587 1 96.06 39 GLU B O 1
ATOM 1562 N N . GLN B 1 40 ? -0.48 -30.031 1.128 1 95.69 40 GLN B N 1
ATOM 1563 C CA . GLN B 1 40 ? -0.112 -31.25 0.397 1 95.69 40 GLN B CA 1
ATOM 1564 C C . GLN B 1 40 ? 0.571 -30.906 -0.924 1 95.69 40 GLN B C 1
ATOM 1566 O O . GLN B 1 40 ? 1.618 -31.469 -1.252 1 95.69 40 GLN B O 1
ATOM 1571 N N . ALA B 1 41 ? 0.032 -30.031 -1.649 1 94.56 41 ALA B N 1
ATOM 1572 C CA . ALA B 1 41 ? 0.519 -29.672 -2.977 1 94.56 41 ALA B CA 1
ATOM 1573 C C . ALA B 1 41 ? 1.907 -29.031 -2.895 1 94.56 41 ALA B C 1
ATOM 1575 O O . ALA B 1 41 ? 2.729 -29.219 -3.799 1 94.56 41 ALA B O 1
ATOM 1576 N N . LEU B 1 42 ? 2.166 -28.344 -1.781 1 96 42 LEU B N 1
ATOM 1577 C CA . LEU B 1 42 ? 3.424 -27.609 -1.644 1 96 42 LEU B CA 1
ATOM 1578 C C . LEU B 1 42 ? 4.309 -28.25 -0.583 1 96 42 LEU B C 1
ATOM 1580 O O . LEU B 1 42 ? 5.098 -27.578 0.074 1 96 42 LEU B O 1
ATOM 1584 N N . GLU B 1 43 ? 4.137 -29.516 -0.434 1 95.56 43 GLU B N 1
ATOM 1585 C CA . GLU B 1 43 ? 4.969 -30.234 0.52 1 95.56 43 GLU B CA 1
ATOM 1586 C C . GLU B 1 43 ? 6.449 -30.094 0.18 1 95.56 43 GLU B C 1
ATOM 1588 O O . GLU B 1 43 ? 6.852 -30.281 -0.97 1 95.56 43 GLU B O 1
ATOM 1593 N N . GLY B 1 44 ? 7.277 -29.641 1.141 1 94.81 44 GLY B N 1
ATOM 1594 C CA . GLY B 1 44 ? 8.711 -29.484 0.938 1 94.81 44 GLY B CA 1
ATOM 1595 C C . GLY B 1 44 ? 9.102 -28.094 0.463 1 94.81 44 GLY B C 1
ATOM 1596 O O . GLY B 1 44 ? 10.289 -27.781 0.37 1 94.81 44 GLY B O 1
ATOM 1597 N N . GLU B 1 45 ? 8.156 -27.344 0.119 1 96.5 45 GLU B N 1
ATOM 1598 C CA . GLU B 1 45 ? 8.43 -25.984 -0.344 1 96.5 45 GLU B CA 1
ATOM 1599 C C . GLU B 1 45 ? 8.523 -25.016 0.827 1 96.5 45 GLU B C 1
ATOM 1601 O O . GLU B 1 45 ? 8.07 -25.328 1.933 1 96.5 45 GLU B O 1
ATOM 1606 N N . ASN B 1 46 ? 9.164 -23.938 0.631 1 96.94 46 ASN B N 1
ATOM 1607 C CA . ASN B 1 46 ? 9.18 -22.812 1.561 1 96.94 46 ASN B CA 1
ATOM 1608 C C . ASN B 1 46 ? 7.938 -21.953 1.408 1 96.94 46 ASN B C 1
ATOM 1610 O O . ASN B 1 46 ? 7.801 -21.219 0.425 1 96.94 46 ASN B O 1
ATOM 1614 N N . VAL B 1 47 ? 7.082 -22.047 2.467 1 97.56 47 VAL B N 1
ATOM 1615 C CA . VAL B 1 47 ? 5.789 -21.391 2.314 1 97.56 47 VAL B CA 1
ATOM 1616 C C . VAL B 1 47 ? 5.578 -20.391 3.455 1 97.56 47 VAL B C 1
ATOM 1618 O O . VAL B 1 47 ? 5.789 -20.719 4.625 1 97.56 47 VAL B O 1
ATOM 1621 N N . THR B 1 48 ? 5.234 -19.234 3.137 1 97.31 48 THR B N 1
ATOM 1622 C CA . THR B 1 48 ? 4.711 -18.234 4.07 1 97.31 48 THR B CA 1
ATOM 1623 C C . THR B 1 48 ? 3.188 -18.188 4.008 1 97.31 48 THR B C 1
ATOM 1625 O O . THR B 1 48 ? 2.613 -18 2.932 1 97.31 48 THR B O 1
ATOM 1628 N N . TRP B 1 49 ? 2.535 -18.297 5.164 1 96.31 49 TRP B N 1
ATOM 1629 C CA . TRP B 1 49 ? 1.078 -18.375 5.211 1 96.31 49 TRP B CA 1
ATOM 1630 C C . TRP B 1 49 ? 0.464 -16.984 5.43 1 96.31 49 TRP B C 1
ATOM 1632 O O . TRP B 1 49 ? 0.793 -16.312 6.402 1 96.31 49 TRP B O 1
ATOM 1642 N N . CYS B 1 50 ? -0.439 -16.625 4.5 1 93 50 CYS B N 1
ATOM 1643 C CA . CYS B 1 50 ? -1.165 -15.375 4.613 1 93 50 CYS B CA 1
ATOM 1644 C C . CYS B 1 50 ? -2.301 -15.484 5.621 1 93 50 CYS B C 1
ATOM 1646 O O . CYS B 1 50 ? -2.711 -16.594 5.98 1 93 50 CYS B O 1
ATOM 1648 N N . TYR B 1 51 ? -2.791 -14.258 6.023 1 90.44 51 TYR B N 1
ATOM 1649 C CA . TYR B 1 51 ? -3.951 -14.18 6.902 1 90.44 51 TYR B CA 1
ATOM 1650 C C . TYR B 1 51 ? -5.246 -14.141 6.098 1 90.44 51 TYR B C 1
ATOM 1652 O O . TYR B 1 51 ? -5.352 -13.406 5.113 1 90.44 51 TYR B O 1
ATOM 1660 N N . TRP B 1 52 ? -6.191 -14.992 6.41 1 82.31 52 TRP B N 1
ATOM 1661 C CA . TRP B 1 52 ? -7.473 -15.117 5.719 1 82.31 52 TRP B CA 1
ATOM 1662 C C . TRP B 1 52 ? -8.625 -14.688 6.625 1 82.31 52 TRP B C 1
ATOM 1664 O O . TRP B 1 52 ? -8.578 -14.898 7.84 1 82.31 52 TRP B O 1
ATOM 1674 N N . PRO B 1 53 ? -9.648 -13.977 5.992 1 72.94 53 PRO B N 1
ATOM 1675 C CA . PRO B 1 53 ? -9.828 -13.539 4.605 1 72.94 53 PRO B CA 1
ATOM 1676 C C . PRO B 1 53 ? -9.188 -12.18 4.332 1 72.94 53 PRO B C 1
ATOM 1678 O O . PRO B 1 53 ? -9.07 -11.352 5.238 1 72.94 53 PRO B O 1
ATOM 1681 N N . THR B 1 54 ? -8.641 -11.93 3.17 1 65.56 54 THR B N 1
ATOM 1682 C CA . THR B 1 54 ? -7.973 -10.68 2.836 1 65.56 54 THR B CA 1
ATOM 1683 C C . THR B 1 54 ? -8.961 -9.688 2.219 1 65.56 54 THR B C 1
ATOM 1685 O O . THR B 1 54 ? -8.891 -8.484 2.484 1 65.56 54 THR B O 1
ATOM 1688 N N . THR B 1 55 ? -9.875 -10.188 1.46 1 61.03 55 THR B N 1
ATOM 1689 C CA . THR B 1 55 ? -10.789 -9.297 0.747 1 61.03 55 THR B CA 1
ATOM 1690 C C . THR B 1 55 ? -11.852 -8.742 1.691 1 61.03 55 THR B C 1
ATOM 1692 O O . THR B 1 55 ? -12.531 -9.508 2.385 1 61.03 55 THR B O 1
ATOM 1695 N N . ARG B 1 56 ? -12 -7.574 1.831 1 61.47 56 ARG B N 1
ATOM 1696 C CA . ARG B 1 56 ? -13.086 -6.895 2.531 1 61.47 56 ARG B CA 1
ATOM 1697 C C . ARG B 1 56 ? -12.82 -6.844 4.031 1 61.47 56 ARG B C 1
ATOM 1699 O O . ARG B 1 56 ? -13.742 -6.617 4.824 1 61.47 56 ARG B O 1
ATOM 1706 N N . ASN B 1 57 ? -11.664 -7.375 4.359 1 74.5 57 ASN B N 1
ATOM 1707 C CA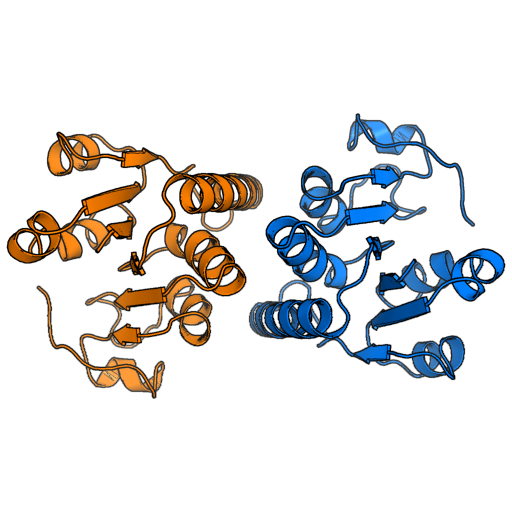 . ASN B 1 57 ? -11.289 -7.324 5.766 1 74.5 57 ASN B CA 1
ATOM 1708 C C . ASN B 1 57 ? -10.055 -6.453 5.984 1 74.5 57 ASN B C 1
ATOM 1710 O O . ASN B 1 57 ? -8.922 -6.902 5.773 1 74.5 57 ASN B O 1
ATOM 1714 N N . ILE B 1 58 ? -10.305 -5.289 6.469 1 72.44 58 ILE B N 1
ATOM 1715 C CA . ILE B 1 58 ? -9.273 -4.266 6.59 1 72.44 58 ILE B CA 1
ATOM 1716 C C . ILE B 1 58 ? -8.18 -4.742 7.547 1 72.44 58 ILE B C 1
ATOM 1718 O O . ILE B 1 58 ? -6.992 -4.668 7.23 1 72.44 58 ILE B O 1
ATOM 1722 N N . PRO B 1 59 ? -8.562 -5.453 8.648 1 79.88 59 PRO B N 1
ATOM 1723 C CA . PRO B 1 59 ? -7.512 -5.926 9.555 1 79.88 59 PRO B CA 1
ATOM 1724 C C . PRO B 1 59 ? -6.574 -6.938 8.891 1 79.88 59 PRO B C 1
ATOM 1726 O O . PRO B 1 59 ? -5.355 -6.848 9.047 1 79.88 59 PRO B O 1
ATOM 1729 N N . ASN B 1 60 ? -7.176 -7.785 8.18 1 83.44 60 ASN B N 1
ATOM 1730 C CA . ASN B 1 60 ? -6.344 -8.797 7.531 1 83.44 60 ASN B CA 1
ATOM 1731 C C . ASN B 1 60 ? -5.547 -8.203 6.371 1 83.44 60 ASN B C 1
ATOM 1733 O O . ASN B 1 60 ? -4.441 -8.664 6.074 1 83.44 60 ASN B O 1
ATOM 1737 N N . ALA B 1 61 ? -6.156 -7.191 5.809 1 80.81 61 ALA B N 1
ATOM 1738 C CA . ALA B 1 61 ? -5.41 -6.504 4.754 1 80.81 61 ALA B CA 1
ATOM 1739 C C . ALA B 1 61 ? -4.148 -5.852 5.309 1 80.81 61 ALA B C 1
ATOM 1741 O O . ALA B 1 61 ? -3.076 -5.953 4.711 1 80.81 61 ALA B O 1
ATOM 1742 N N . ILE B 1 62 ? -4.273 -5.336 6.477 1 82.94 62 ILE B N 1
ATOM 1743 C CA . ILE B 1 62 ? -3.146 -4.68 7.133 1 82.94 62 ILE B CA 1
ATOM 1744 C C . ILE B 1 62 ? -2.117 -5.723 7.559 1 82.94 62 ILE B C 1
ATOM 1746 O O . ILE B 1 62 ? -0.914 -5.531 7.367 1 82.94 62 ILE B O 1
ATOM 1750 N N . ARG B 1 63 ? -2.555 -6.805 8.055 1 90.81 63 ARG B N 1
ATOM 1751 C CA . ARG B 1 63 ? -1.655 -7.875 8.469 1 90.81 63 ARG B CA 1
ATOM 1752 C C . ARG B 1 63 ? -0.883 -8.438 7.281 1 90.81 63 ARG B C 1
ATOM 1754 O O . ARG B 1 63 ? 0.317 -8.703 7.383 1 90.81 63 ARG B O 1
ATOM 1761 N N . ASN B 1 64 ? -1.572 -8.602 6.246 1 92.19 64 ASN B N 1
ATOM 1762 C CA . ASN B 1 64 ? -0.914 -9.141 5.062 1 92.19 64 ASN B CA 1
ATOM 1763 C C . ASN B 1 64 ? 0.033 -8.125 4.43 1 92.19 64 ASN B C 1
ATOM 1765 O O . ASN B 1 64 ? 0.991 -8.5 3.752 1 92.19 64 ASN B O 1
ATOM 1769 N N . PHE B 1 65 ? -0.285 -6.891 4.664 1 91.12 65 PHE B N 1
ATOM 1770 C CA . PHE B 1 65 ? 0.633 -5.836 4.246 1 91.12 65 PHE B CA 1
ATOM 1771 C C . PHE B 1 65 ? 1.968 -5.961 4.969 1 91.12 65 PHE B C 1
ATOM 1773 O O . PHE B 1 65 ? 3.025 -5.98 4.336 1 91.12 65 PHE B O 1
ATOM 1780 N N . PHE B 1 66 ? 1.924 -6.16 6.207 1 94 66 PHE B N 1
ATOM 1781 C CA . PHE B 1 66 ? 3.139 -6.316 7 1 94 66 PHE B CA 1
ATOM 1782 C C . PHE B 1 66 ? 3.814 -7.648 6.691 1 94 66 PHE B C 1
ATOM 1784 O O . PHE B 1 66 ? 5.043 -7.738 6.676 1 94 66 PHE B O 1
ATOM 1791 N N . LEU B 1 67 ? 2.998 -8.547 6.48 1 95.94 67 LEU B N 1
ATOM 1792 C CA . LEU B 1 67 ? 3.549 -9.836 6.078 1 95.94 67 LEU B CA 1
ATOM 1793 C C . LEU B 1 67 ? 4.332 -9.711 4.777 1 95.94 67 LEU B C 1
ATOM 1795 O O . LEU B 1 67 ? 5.414 -10.289 4.637 1 95.94 67 LEU B O 1
ATOM 1799 N N . ALA B 1 68 ? 3.77 -8.953 3.857 1 97.06 68 ALA B N 1
ATOM 1800 C CA . ALA B 1 68 ? 4.418 -8.734 2.566 1 97.06 68 ALA B CA 1
ATOM 1801 C C . ALA B 1 68 ? 5.762 -8.031 2.74 1 97.06 68 ALA B C 1
ATOM 1803 O O . ALA B 1 68 ? 6.766 -8.438 2.146 1 97.06 68 ALA B O 1
ATOM 1804 N N . ILE B 1 69 ? 5.809 -7.035 3.557 1 95.88 69 ILE B N 1
ATOM 1805 C CA . ILE B 1 69 ? 7.039 -6.289 3.803 1 95.88 69 ILE B CA 1
ATOM 1806 C C . ILE B 1 69 ? 8.102 -7.219 4.387 1 95.88 69 ILE B C 1
ATOM 1808 O O . ILE B 1 69 ? 9.227 -7.281 3.885 1 95.88 69 ILE B O 1
ATOM 1812 N N . ARG B 1 70 ? 7.746 -7.949 5.359 1 96.44 70 ARG B N 1
ATOM 1813 C CA . ARG B 1 70 ? 8.68 -8.852 6.031 1 96.44 70 ARG B CA 1
ATOM 1814 C C . ARG B 1 70 ? 9.18 -9.93 5.078 1 96.44 70 ARG B C 1
ATOM 1816 O O . ARG B 1 70 ? 10.367 -10.234 5.043 1 96.44 70 ARG B O 1
ATOM 1823 N N . THR B 1 71 ? 8.258 -10.477 4.395 1 97.94 71 THR B N 1
ATOM 1824 C CA . THR B 1 71 ? 8.594 -11.57 3.486 1 97.94 71 THR B CA 1
ATOM 1825 C C . THR B 1 71 ? 9.508 -11.086 2.369 1 97.94 71 THR B C 1
ATOM 1827 O O . THR B 1 71 ? 10.523 -11.719 2.072 1 97.94 71 THR B O 1
ATOM 1830 N N . LEU B 1 72 ? 9.172 -9.953 1.801 1 97.94 72 LEU B N 1
ATOM 1831 C CA . LEU B 1 72 ? 9.953 -9.438 0.682 1 97.94 72 LEU B CA 1
ATOM 1832 C C . LEU B 1 72 ? 11.328 -8.984 1.147 1 97.94 72 LEU B C 1
ATOM 1834 O O . LEU B 1 72 ? 12.312 -9.133 0.42 1 97.94 72 LEU B O 1
ATOM 1838 N N . ARG B 1 73 ? 11.43 -8.445 2.326 1 96 73 ARG B N 1
ATOM 1839 C CA . ARG B 1 73 ? 12.719 -8.031 2.871 1 96 73 ARG B CA 1
ATOM 1840 C C . ARG B 1 73 ? 13.578 -9.234 3.232 1 96 73 ARG B C 1
ATOM 1842 O O . ARG B 1 73 ? 14.797 -9.195 3.104 1 96 73 ARG B O 1
ATOM 1849 N N . ARG B 1 74 ? 12.93 -10.242 3.641 1 96.56 74 ARG B N 1
ATOM 1850 C CA . ARG B 1 74 ? 13.641 -11.445 4.051 1 96.56 74 ARG B CA 1
ATOM 1851 C C . ARG B 1 74 ? 14.094 -12.25 2.838 1 96.56 74 ARG B C 1
ATOM 1853 O O . ARG B 1 74 ? 15.258 -12.648 2.75 1 96.56 74 ARG B O 1
ATOM 1860 N N . GLU B 1 75 ? 13.156 -12.445 1.934 1 97.31 75 GLU B N 1
ATOM 1861 C CA . GLU B 1 75 ? 13.414 -13.32 0.795 1 97.31 75 GLU B CA 1
ATOM 1862 C C . GLU B 1 75 ? 14.203 -12.602 -0.291 1 97.31 75 GLU B C 1
ATOM 1864 O O . GLU B 1 75 ? 14.961 -13.227 -1.037 1 97.31 75 GLU B O 1
ATOM 1869 N N . ARG B 1 76 ? 14.008 -11.344 -0.472 1 97.31 76 ARG B N 1
ATOM 1870 C CA . ARG B 1 76 ? 14.656 -10.531 -1.493 1 97.31 76 ARG B CA 1
ATOM 1871 C C . ARG B 1 76 ? 14.602 -11.211 -2.855 1 97.31 76 ARG B C 1
ATOM 1873 O O . ARG B 1 76 ? 15.641 -11.398 -3.502 1 97.31 76 ARG B O 1
ATOM 1880 N N . PRO B 1 77 ? 13.422 -11.539 -3.268 1 98.44 77 PRO B N 1
ATOM 1881 C CA . PRO B 1 77 ? 13.32 -12.227 -4.559 1 98.44 77 PRO B CA 1
ATOM 1882 C C . PRO B 1 77 ? 13.711 -11.328 -5.734 1 98.44 77 PRO B C 1
ATOM 1884 O O . PRO B 1 77 ? 13.641 -10.102 -5.629 1 98.44 77 PRO B O 1
ATOM 1887 N N . ASP B 1 78 ? 14.133 -11.969 -6.801 1 98.12 78 ASP B N 1
ATOM 1888 C CA . ASP B 1 78 ? 14.391 -11.242 -8.047 1 98.12 78 ASP B CA 1
ATOM 1889 C C . ASP B 1 78 ? 13.086 -10.891 -8.75 1 98.12 78 ASP B C 1
ATOM 1891 O O . ASP B 1 78 ? 13.008 -9.891 -9.461 1 98.12 78 ASP B O 1
ATOM 1895 N N . VAL B 1 79 ? 12.094 -11.781 -8.508 1 98 79 VAL B N 1
ATOM 1896 C CA . VAL B 1 79 ? 10.812 -11.586 -9.188 1 98 79 VAL B CA 1
ATOM 1897 C C . VAL B 1 79 ? 9.68 -12.102 -8.305 1 98 79 VAL B C 1
ATOM 1899 O O . VAL B 1 79 ? 9.812 -13.141 -7.66 1 98 79 VAL B O 1
ATOM 1902 N N . VAL B 1 80 ? 8.625 -11.359 -8.211 1 98.25 80 VAL B N 1
ATOM 1903 C CA . VAL B 1 80 ? 7.367 -11.797 -7.602 1 98.25 80 VAL B CA 1
ATOM 1904 C C . VAL B 1 80 ? 6.371 -12.18 -8.695 1 98.25 80 VAL B C 1
ATOM 1906 O O . VAL B 1 80 ? 6.105 -11.383 -9.602 1 98.25 80 VAL B O 1
ATOM 1909 N N . MET B 1 81 ? 5.812 -13.391 -8.586 1 96.88 81 MET B N 1
ATOM 1910 C CA . MET B 1 81 ? 4.852 -13.875 -9.57 1 96.88 81 MET B CA 1
ATOM 1911 C C . MET B 1 81 ? 3.529 -14.25 -8.898 1 96.88 81 MET B C 1
ATOM 1913 O O . MET B 1 81 ? 3.521 -14.828 -7.812 1 96.88 81 MET B O 1
ATOM 1917 N N . SER B 1 82 ? 2.428 -13.898 -9.609 1 96.38 82 SER B N 1
ATOM 1918 C CA . SER B 1 82 ? 1.126 -14.25 -9.055 1 96.38 82 SER B CA 1
ATOM 1919 C C . SER B 1 82 ? 0.11 -14.516 -10.156 1 96.38 82 SER B C 1
ATOM 1921 O O . SER B 1 82 ? 0.179 -13.914 -11.234 1 96.38 82 SER B O 1
ATOM 1923 N N . VAL B 1 83 ? -0.821 -15.414 -9.922 1 89.88 83 VAL B N 1
ATOM 1924 C CA . VAL B 1 83 ? -1.989 -15.648 -10.758 1 89.88 83 VAL B CA 1
ATOM 1925 C C . VAL B 1 83 ? -3.252 -15.195 -10.031 1 89.88 83 VAL B C 1
ATOM 1927 O O . VAL B 1 83 ? -4.32 -15.789 -10.203 1 89.88 83 VAL B O 1
ATOM 1930 N N . GLY B 1 84 ? -3.078 -14.227 -9.164 1 81.31 84 GLY B N 1
ATOM 1931 C CA . GLY B 1 84 ? -4.188 -13.812 -8.32 1 81.31 84 GLY B CA 1
ATOM 1932 C C . GLY B 1 84 ? -4.285 -14.617 -7.031 1 81.31 84 GLY B C 1
ATOM 1933 O O . GLY B 1 84 ? -3.398 -15.414 -6.723 1 81.31 84 GLY B O 1
ATOM 1934 N N . ALA B 1 85 ? -5.242 -14.258 -6.07 1 81.81 85 ALA B N 1
ATOM 1935 C CA . ALA B 1 85 ? -6.242 -13.188 -6.09 1 81.81 85 ALA B CA 1
ATOM 1936 C C . ALA B 1 85 ? -5.879 -12.086 -5.098 1 81.81 85 ALA B C 1
ATOM 1938 O O . ALA B 1 85 ? -4.777 -11.531 -5.145 1 81.81 85 ALA B O 1
ATOM 1939 N N . GLY B 1 86 ? -6.539 -11.844 -4.109 1 82.56 86 GLY B N 1
ATOM 1940 C CA . GLY B 1 86 ? -6.477 -10.711 -3.193 1 82.56 86 GLY B CA 1
ATOM 1941 C C . GLY B 1 86 ? -5.152 -10.609 -2.465 1 82.56 86 GLY B C 1
ATOM 1942 O O . GLY B 1 86 ? -4.633 -9.516 -2.262 1 82.56 86 GLY B O 1
ATOM 1943 N N . ALA B 1 87 ? -4.527 -11.812 -2.332 1 86.75 87 ALA B N 1
ATOM 1944 C CA . ALA B 1 87 ? -3.291 -11.859 -1.554 1 86.75 87 ALA B CA 1
ATOM 1945 C C . ALA B 1 87 ? -2.137 -11.219 -2.316 1 86.75 87 ALA B C 1
ATOM 1947 O O . ALA B 1 87 ? -1.137 -10.812 -1.716 1 86.75 87 ALA B O 1
ATOM 1948 N N . SER B 1 88 ? -2.309 -11.133 -3.564 1 92.62 88 SER B N 1
ATOM 1949 C CA . SER B 1 88 ? -1.221 -10.617 -4.391 1 92.62 88 SER B CA 1
ATOM 1950 C C . SER B 1 88 ? -1.075 -9.109 -4.23 1 92.62 88 SER B C 1
ATOM 1952 O O . SER B 1 88 ? 0.023 -8.57 -4.375 1 92.62 88 SER B O 1
ATOM 1954 N N . VAL B 1 89 ? -2.102 -8.422 -3.867 1 91.88 89 VAL B N 1
ATOM 1955 C CA . VAL B 1 89 ? -2.162 -6.965 -3.941 1 91.88 89 VAL B CA 1
ATOM 1956 C C . VAL B 1 89 ? -1.121 -6.355 -3.006 1 91.88 89 VAL B C 1
ATOM 1958 O O . VAL B 1 89 ? -0.279 -5.562 -3.436 1 91.88 89 VAL B O 1
ATOM 1961 N N . PRO B 1 90 ? -1.066 -6.766 -1.751 1 93.56 90 PRO B N 1
ATOM 1962 C CA . PRO B 1 90 ? -0.048 -6.164 -0.886 1 93.56 90 PRO B CA 1
ATOM 1963 C C . PRO B 1 90 ? 1.374 -6.5 -1.328 1 93.56 90 PRO B C 1
ATOM 1965 O O . PRO B 1 90 ? 2.271 -5.66 -1.221 1 93.56 90 PRO B O 1
ATOM 1968 N N . PHE B 1 91 ? 1.604 -7.621 -1.885 1 96.62 91 PHE B N 1
ATOM 1969 C CA . PHE B 1 91 ? 2.943 -8.039 -2.291 1 96.62 91 PHE B CA 1
ATOM 1970 C C . PHE B 1 91 ? 3.396 -7.262 -3.523 1 96.62 91 PHE B C 1
ATOM 1972 O O . PHE B 1 91 ? 4.559 -6.855 -3.613 1 96.62 91 PHE B O 1
ATOM 1979 N N . PHE B 1 92 ? 2.473 -7.027 -4.422 1 96.31 92 PHE B N 1
ATOM 1980 C CA . PHE B 1 92 ? 2.822 -6.281 -5.625 1 96.31 92 PHE B CA 1
ATOM 1981 C C . PHE B 1 92 ? 3.043 -4.809 -5.305 1 96.31 92 PHE B C 1
ATOM 1983 O O . PHE B 1 92 ? 3.932 -4.168 -5.871 1 96.31 92 PHE B O 1
ATOM 1990 N N . LEU B 1 93 ? 2.232 -4.301 -4.406 1 94.06 93 LEU B N 1
ATOM 1991 C CA . LEU B 1 93 ? 2.396 -2.916 -3.973 1 94.06 93 LEU B CA 1
ATOM 1992 C C . LEU B 1 93 ? 3.777 -2.695 -3.363 1 94.06 93 LEU B C 1
ATOM 1994 O O . LEU B 1 93 ? 4.488 -1.767 -3.75 1 94.06 93 LEU B O 1
ATOM 1998 N N . ILE B 1 94 ? 4.176 -3.58 -2.484 1 96.31 94 ILE B N 1
ATOM 1999 C CA . ILE B 1 94 ? 5.445 -3.439 -1.775 1 96.31 94 ILE B CA 1
ATOM 2000 C C . ILE B 1 94 ? 6.602 -3.729 -2.727 1 96.31 94 ILE B C 1
ATOM 2002 O O . ILE B 1 94 ? 7.621 -3.033 -2.705 1 96.31 94 ILE B O 1
ATOM 2006 N N . ALA B 1 95 ? 6.434 -4.691 -3.562 1 97.5 95 ALA B N 1
ATOM 2007 C CA . ALA B 1 95 ? 7.465 -5.012 -4.547 1 97.5 95 ALA B CA 1
ATOM 2008 C C . ALA B 1 95 ? 7.746 -3.82 -5.457 1 97.5 95 ALA B C 1
ATOM 2010 O O . ALA B 1 95 ? 8.906 -3.518 -5.754 1 97.5 95 ALA B O 1
ATOM 2011 N N . TYR B 1 96 ? 6.691 -3.162 -5.863 1 96.06 96 TYR B N 1
ATOM 2012 C CA . TYR B 1 96 ? 6.812 -1.98 -6.711 1 96.06 96 TYR B CA 1
ATOM 2013 C C . TYR B 1 96 ? 7.652 -0.906 -6.031 1 96.06 96 TYR B C 1
ATOM 2015 O O . TYR B 1 96 ? 8.57 -0.35 -6.641 1 96.06 96 TYR B O 1
ATOM 2023 N N . VAL B 1 97 ? 7.371 -0.688 -4.793 1 95 97 VAL B N 1
ATOM 2024 C CA . VAL B 1 97 ? 8.047 0.362 -4.035 1 95 97 VAL B CA 1
ATOM 2025 C C . VAL B 1 97 ? 9.508 -0.019 -3.82 1 95 97 VAL B C 1
ATOM 2027 O O . VAL B 1 97 ? 10.398 0.838 -3.871 1 95 97 VAL B O 1
ATOM 2030 N N . MET B 1 98 ? 9.734 -1.304 -3.691 1 95.75 98 MET B N 1
ATOM 2031 C CA . MET B 1 98 ? 11.078 -1.796 -3.389 1 95.75 98 MET B CA 1
ATOM 2032 C C . MET B 1 98 ? 11.883 -2.004 -4.668 1 95.75 98 MET B C 1
ATOM 2034 O O . MET B 1 98 ? 13.078 -2.299 -4.613 1 95.75 98 MET B O 1
ATOM 2038 N N . GLY B 1 99 ? 11.242 -1.929 -5.816 1 95.81 99 GLY B N 1
ATOM 2039 C CA . GLY B 1 99 ? 11.93 -2.07 -7.09 1 95.81 99 GLY B CA 1
ATOM 2040 C C . GLY B 1 99 ? 12.133 -3.516 -7.5 1 95.81 99 GLY B C 1
ATOM 2041 O O . GLY B 1 99 ? 13.055 -3.828 -8.258 1 95.81 99 GLY B O 1
ATOM 2042 N N . ILE B 1 100 ? 11.352 -4.406 -6.945 1 97.56 100 ILE B N 1
ATOM 2043 C CA . ILE B 1 100 ? 11.406 -5.82 -7.297 1 97.56 100 ILE B CA 1
ATOM 2044 C C . ILE B 1 100 ? 10.562 -6.074 -8.547 1 97.56 100 ILE B C 1
ATOM 2046 O O . ILE B 1 100 ? 9.453 -5.547 -8.672 1 97.56 100 ILE B O 1
ATOM 2050 N N . LYS B 1 101 ? 11.031 -6.887 -9.477 1 98.31 101 LYS B N 1
ATOM 2051 C CA . LYS B 1 101 ? 10.289 -7.184 -10.695 1 98.31 101 LYS B CA 1
ATOM 2052 C C . LYS B 1 101 ? 9.055 -8.023 -10.398 1 98.31 101 LYS B C 1
ATOM 2054 O O . LYS B 1 101 ? 9.07 -8.875 -9.508 1 98.31 101 LYS B O 1
ATOM 2059 N N . THR B 1 102 ? 7.973 -7.777 -11.188 1 98.06 102 THR B N 1
ATOM 2060 C CA . THR B 1 102 ? 6.707 -8.461 -10.922 1 98.06 102 THR B CA 1
ATOM 2061 C C . THR B 1 102 ? 6.113 -9.016 -12.211 1 98.06 102 THR B C 1
ATOM 2063 O O . THR B 1 102 ? 6.203 -8.391 -13.273 1 98.06 102 THR B O 1
ATOM 2066 N N . VAL B 1 103 ? 5.535 -10.219 -12.07 1 96.81 103 VAL B N 1
ATOM 2067 C CA . VAL B 1 103 ? 4.812 -10.867 -13.156 1 96.81 103 VAL B CA 1
ATOM 2068 C C . VAL B 1 103 ? 3.43 -11.297 -12.672 1 96.81 103 VAL B C 1
ATOM 2070 O O . VAL B 1 103 ? 3.307 -11.992 -11.664 1 96.81 103 VAL B O 1
ATOM 2073 N N . TYR B 1 104 ? 2.443 -10.844 -13.375 1 96.62 104 TYR B N 1
ATOM 2074 C CA . TYR B 1 104 ? 1.064 -11.188 -13.047 1 96.62 104 TYR B CA 1
ATOM 2075 C C . TYR B 1 104 ? 0.401 -11.938 -14.195 1 96.62 104 TYR B C 1
ATOM 2077 O O . TYR B 1 104 ? 0.549 -11.562 -15.359 1 96.62 104 TYR B O 1
ATOM 2085 N N . LEU B 1 105 ? -0.261 -13.023 -13.82 1 94.06 105 LEU B N 1
ATOM 2086 C CA . LEU B 1 105 ? -1.048 -13.781 -14.781 1 94.06 105 LEU B CA 1
ATOM 2087 C C . LEU B 1 105 ? -2.533 -13.711 -14.445 1 94.06 105 LEU B C 1
ATOM 2089 O O . LEU B 1 105 ? -2.965 -14.234 -13.414 1 94.06 105 LEU B O 1
ATOM 2093 N N . GLU B 1 106 ? -3.301 -13.086 -15.375 1 93.12 106 GLU B N 1
ATOM 2094 C CA . GLU B 1 106 ? -4.738 -12.984 -15.148 1 93.12 106 GLU B CA 1
ATOM 2095 C C . GLU B 1 106 ? -5.422 -14.344 -15.266 1 93.12 106 GLU B C 1
ATOM 2097 O O . GLU B 1 106 ? -5.078 -15.141 -16.141 1 93.12 106 GLU B O 1
ATOM 2102 N N . CYS B 1 107 ? -6.398 -14.523 -14.453 1 87.5 107 CYS B N 1
ATOM 2103 C CA . CYS B 1 107 ? -7.066 -15.812 -14.344 1 87.5 107 CYS B CA 1
ATOM 2104 C C . CYS B 1 107 ? -7.703 -16.203 -15.672 1 87.5 107 CYS B C 1
ATOM 2106 O O . CYS B 1 107 ? -8.289 -15.375 -16.359 1 87.5 107 CYS B O 1
ATOM 2108 N N . PHE B 1 108 ? -7.684 -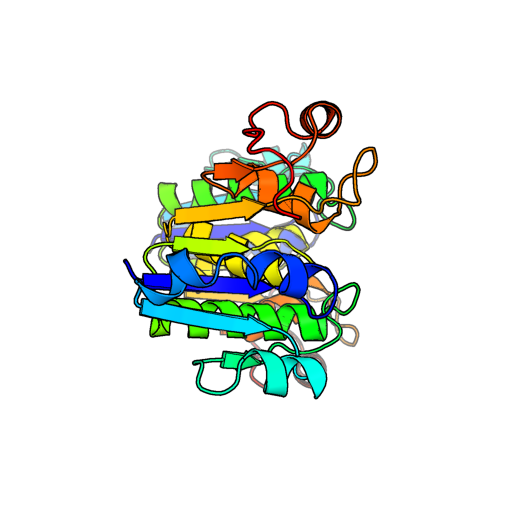17.469 -15.906 1 83.62 108 PHE B N 1
ATOM 2109 C CA . PHE B 1 108 ? -8.172 -18.047 -17.141 1 83.62 108 PHE B CA 1
ATOM 2110 C C . PHE B 1 108 ? -9.68 -17.875 -17.266 1 83.62 108 PHE B C 1
ATOM 2112 O O . PHE B 1 108 ? -10.203 -17.656 -18.359 1 83.62 108 PHE B O 1
ATOM 2119 N N . ASP B 1 109 ? -10.312 -17.906 -16.203 1 82.88 109 ASP B N 1
ATOM 2120 C CA . ASP B 1 109 ? -11.766 -17.953 -16.234 1 82.88 109 ASP B CA 1
ATOM 2121 C C . ASP B 1 109 ? -12.359 -16.547 -16.234 1 82.88 109 ASP B C 1
ATOM 2123 O O . ASP B 1 109 ? -13.586 -16.391 -16.234 1 82.88 109 ASP B O 1
ATOM 2127 N N . ARG B 1 110 ? -11.531 -15.578 -16.188 1 81.75 110 ARG B N 1
ATOM 2128 C CA . ARG B 1 110 ? -12 -14.195 -16.172 1 81.75 110 ARG B CA 1
ATOM 2129 C C . ARG B 1 110 ? -11.789 -13.539 -17.531 1 81.75 110 ARG B C 1
ATOM 2131 O O . ARG B 1 110 ? -11.023 -12.578 -17.656 1 81.75 110 ARG B O 1
ATOM 2138 N N . ILE B 1 111 ? -12.609 -13.906 -18.453 1 81.75 111 ILE B N 1
ATOM 2139 C CA . ILE B 1 111 ? -12.414 -13.508 -19.844 1 81.75 111 ILE B CA 1
ATOM 2140 C C . ILE B 1 111 ? -12.953 -12.102 -20.062 1 81.75 111 ILE B C 1
ATOM 2142 O O . ILE B 1 111 ? -12.289 -11.258 -20.672 1 81.75 111 ILE B O 1
ATOM 2146 N N . THR B 1 112 ? -14.109 -11.812 -19.516 1 83.12 112 THR B N 1
ATOM 2147 C CA . THR B 1 112 ? -14.734 -10.523 -19.812 1 83.12 112 THR B CA 1
ATOM 2148 C C . THR B 1 112 ? -14.922 -9.711 -18.531 1 83.12 112 THR B C 1
ATOM 2150 O O . THR B 1 112 ? -15.57 -8.664 -18.547 1 83.12 112 THR B O 1
ATOM 2153 N N . MET B 1 113 ? -14.43 -10.203 -17.453 1 87.25 113 MET B N 1
ATOM 2154 C CA . MET B 1 113 ? -14.555 -9.5 -16.172 1 87.25 113 MET B CA 1
ATOM 2155 C C . MET B 1 113 ? -13.227 -9.484 -15.43 1 87.25 113 MET B C 1
ATOM 2157 O O . MET B 1 113 ? -12.859 -10.469 -14.789 1 87.25 113 MET B O 1
ATOM 2161 N N . PRO B 1 114 ? -12.664 -8.367 -15.531 1 88.12 114 PRO B N 1
ATOM 2162 C CA . PRO B 1 114 ? -11.367 -8.297 -14.844 1 88.12 114 PRO B CA 1
ATOM 2163 C C . PRO B 1 114 ? -11.492 -8.453 -13.328 1 88.12 114 PRO B C 1
ATOM 2165 O O . PRO B 1 114 ? -12.516 -8.086 -12.75 1 88.12 114 PRO B O 1
ATOM 2168 N N . THR B 1 115 ? -10.602 -9.148 -12.742 1 86 115 THR B N 1
ATOM 2169 C CA . THR B 1 115 ? -10.562 -9.234 -11.289 1 86 115 THR B CA 1
ATOM 2170 C C . THR B 1 115 ? -10.133 -7.895 -10.68 1 86 115 THR B C 1
ATOM 2172 O O . THR B 1 115 ? -9.484 -7.086 -11.344 1 86 115 THR B O 1
ATOM 2175 N N . LEU B 1 116 ? -10.594 -7.664 -9.469 1 85.38 116 LEU B N 1
ATOM 2176 C CA . LEU B 1 116 ? -10.172 -6.453 -8.773 1 85.38 116 LEU B CA 1
ATOM 2177 C C . LEU B 1 116 ? -8.664 -6.445 -8.547 1 85.38 116 LEU B C 1
ATOM 2179 O O . LEU B 1 116 ? -8.008 -5.422 -8.75 1 85.38 116 LEU B O 1
ATOM 2183 N N . SER B 1 117 ? -8.148 -7.668 -8.156 1 88.81 117 SER B N 1
ATOM 2184 C CA . SER B 1 117 ? -6.707 -7.758 -7.941 1 88.81 117 SER B CA 1
ATOM 2185 C C . SER B 1 117 ? -5.934 -7.492 -9.227 1 88.81 117 SER B C 1
ATOM 2187 O O . SER B 1 117 ? -4.902 -6.816 -9.211 1 88.81 117 SER B O 1
ATOM 2189 N N . GLY B 1 118 ? -6.457 -8.062 -10.312 1 90.69 118 GLY B N 1
ATOM 2190 C CA . GLY B 1 118 ? -5.816 -7.797 -11.586 1 90.69 118 GLY B CA 1
ATOM 2191 C C . GLY B 1 118 ? -5.789 -6.32 -11.945 1 90.69 118 GLY B C 1
ATOM 2192 O O . GLY B 1 118 ? -4.762 -5.805 -12.391 1 90.69 118 GLY B O 1
ATOM 2193 N N . ARG B 1 119 ? -6.848 -5.645 -11.734 1 89.25 119 ARG B N 1
ATOM 2194 C CA . ARG B 1 119 ? -6.953 -4.223 -12.055 1 89.25 119 ARG B CA 1
ATOM 2195 C C . ARG B 1 119 ? -5.988 -3.402 -11.203 1 89.25 119 ARG B C 1
ATOM 2197 O O . ARG B 1 119 ? -5.371 -2.457 -11.703 1 89.25 119 ARG B O 1
ATOM 2204 N N . ILE B 1 120 ? -5.848 -3.779 -9.984 1 88.75 120 ILE B N 1
ATOM 2205 C CA . ILE B 1 120 ? -4.996 -3.047 -9.055 1 88.75 120 ILE B CA 1
ATOM 2206 C C . ILE B 1 120 ? -3.527 -3.324 -9.367 1 88.75 120 ILE B C 1
ATOM 2208 O O . ILE B 1 120 ? -2.699 -2.412 -9.352 1 88.75 120 ILE B O 1
ATOM 2212 N N . CYS B 1 121 ? -3.238 -4.516 -9.727 1 93.75 121 CYS B N 1
ATOM 2213 C CA . CYS B 1 121 ? -1.849 -4.918 -9.922 1 93.75 121 CYS B CA 1
ATOM 2214 C C . CYS B 1 121 ? -1.356 -4.535 -11.312 1 93.75 121 CYS B C 1
ATOM 2216 O O . CYS B 1 121 ? -0.15 -4.477 -11.555 1 93.75 121 CYS B O 1
ATOM 2218 N N . TYR B 1 122 ? -2.279 -4.242 -12.211 1 94.5 122 TYR B N 1
ATOM 2219 C CA . TYR B 1 122 ? -1.938 -4.008 -13.609 1 94.5 122 TYR B CA 1
ATOM 2220 C C . TYR B 1 122 ? -0.918 -2.883 -13.742 1 94.5 122 TYR B C 1
ATOM 2222 O O . TYR B 1 122 ? 0.154 -3.072 -14.32 1 94.5 122 TYR B O 1
ATOM 2230 N N . PRO B 1 123 ? -1.176 -1.768 -13.078 1 92.12 123 PRO B N 1
ATOM 2231 C CA . PRO B 1 123 ? -0.203 -0.681 -13.211 1 92.12 123 PRO B CA 1
ATOM 2232 C C . PRO B 1 123 ? 1.064 -0.921 -12.391 1 92.12 123 PRO B C 1
ATOM 2234 O O . PRO B 1 123 ? 2.061 -0.216 -12.57 1 92.12 123 PRO B O 1
ATOM 2237 N N . LEU B 1 124 ? 1.116 -1.965 -11.555 1 94 124 LEU B N 1
ATOM 2238 C CA . LEU B 1 124 ? 2.246 -2.242 -10.672 1 94 124 LEU B CA 1
ATOM 2239 C C . LEU B 1 124 ? 3.123 -3.352 -11.25 1 94 124 LEU B C 1
ATOM 2241 O O . LEU B 1 124 ? 4.141 -3.713 -10.656 1 94 124 LEU B O 1
ATOM 2245 N N . THR B 1 125 ? 2.674 -3.895 -12.328 1 96.62 125 THR B N 1
ATOM 2246 C CA . THR B 1 125 ? 3.268 -5.133 -12.828 1 96.62 125 THR B CA 1
ATOM 2247 C C . THR B 1 125 ? 4.203 -4.848 -14 1 96.62 125 THR B C 1
ATOM 2249 O O . THR B 1 125 ? 3.846 -4.117 -14.922 1 96.62 125 THR B O 1
ATOM 2252 N N . ASP B 1 126 ? 5.363 -5.406 -13.953 1 97.62 126 ASP B N 1
ATOM 2253 C CA . ASP B 1 126 ? 6.32 -5.262 -15.047 1 97.62 126 ASP B CA 1
ATOM 2254 C C . ASP B 1 126 ? 5.879 -6.059 -16.266 1 97.62 126 ASP B C 1
ATOM 2256 O O . ASP B 1 126 ? 6.02 -5.594 -17.406 1 97.62 126 ASP B O 1
ATOM 2260 N N . LEU B 1 127 ? 5.426 -7.211 -16.031 1 97.38 127 LEU B N 1
ATOM 2261 C CA . LEU B 1 127 ? 4.91 -8.07 -17.094 1 97.38 127 LEU B CA 1
ATOM 2262 C C . LEU B 1 127 ? 3.545 -8.633 -16.734 1 97.38 127 LEU B C 1
ATOM 2264 O O . LEU B 1 127 ? 3.441 -9.508 -15.867 1 97.38 127 LEU B O 1
ATOM 2268 N N . PHE B 1 128 ? 2.557 -8.109 -17.375 1 97.31 128 PHE B N 1
ATOM 2269 C CA . PHE B 1 128 ? 1.19 -8.578 -17.172 1 97.31 128 PHE B CA 1
ATOM 2270 C C . PHE B 1 128 ? 0.771 -9.531 -18.281 1 97.31 128 PHE B C 1
ATOM 2272 O O . PHE B 1 128 ? 0.726 -9.141 -19.453 1 97.31 128 PHE B O 1
ATOM 2279 N N . CYS B 1 129 ? 0.436 -10.719 -17.859 1 95.5 129 CYS B N 1
ATOM 2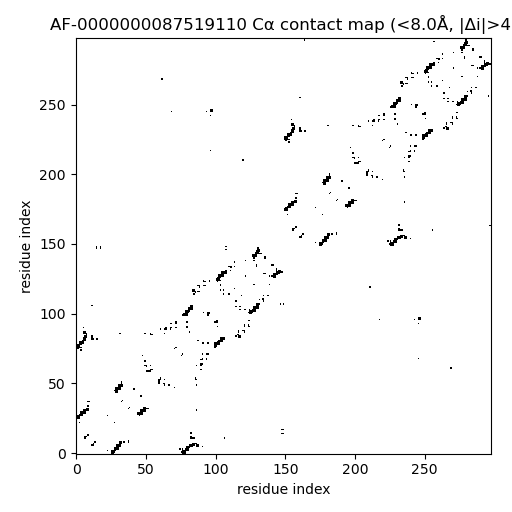280 C CA . CYS B 1 129 ? 0.121 -11.758 -18.844 1 95.5 129 CYS B CA 1
ATOM 2281 C C . CYS B 1 129 ? -1.363 -12.094 -18.828 1 95.5 129 CYS B C 1
ATOM 2283 O O . CYS B 1 129 ? -1.982 -12.117 -17.766 1 95.5 129 CYS B O 1
ATOM 2285 N N . VAL B 1 130 ? -1.847 -12.344 -19.984 1 95.19 130 VAL B N 1
ATOM 2286 C CA . VAL B 1 130 ? -3.225 -12.797 -20.141 1 95.19 130 VAL B CA 1
ATOM 2287 C C . VAL B 1 130 ? -3.256 -14.086 -20.953 1 95.19 130 VAL B C 1
ATOM 2289 O O . VAL B 1 130 ? -2.232 -14.516 -21.5 1 95.19 130 VAL B O 1
ATOM 2292 N N . GLN B 1 131 ? -4.406 -14.672 -20.906 1 92.69 131 GLN B N 1
ATOM 2293 C CA . GLN B 1 131 ? -4.52 -15.977 -21.547 1 92.69 131 GLN B CA 1
ATOM 2294 C C . GLN B 1 131 ? -5.504 -15.922 -22.719 1 92.69 131 GLN B C 1
ATOM 2296 O O . GLN B 1 131 ? -5.609 -16.875 -23.484 1 92.69 131 GLN B O 1
ATOM 2301 N N . TRP B 1 132 ? -6.215 -14.836 -22.859 1 93.38 132 TRP B N 1
ATOM 2302 C CA . TRP B 1 132 ? -7.18 -14.594 -23.922 1 93.38 132 TRP B CA 1
ATOM 2303 C C . TRP B 1 132 ? -6.992 -13.195 -24.516 1 93.38 132 TRP B C 1
ATOM 2305 O O . TRP B 1 132 ? -6.734 -12.234 -23.781 1 93.38 132 TRP B O 1
ATOM 2315 N N . ASP B 1 133 ? -7.223 -13.047 -25.812 1 93.31 133 ASP B N 1
ATOM 2316 C CA . ASP B 1 133 ? -7.148 -11.727 -26.422 1 93.31 133 ASP B CA 1
ATOM 2317 C C . ASP B 1 133 ? -8.242 -10.805 -25.891 1 93.31 133 ASP B C 1
ATOM 2319 O O . ASP B 1 133 ? -8.039 -9.594 -25.766 1 93.31 133 ASP B O 1
ATOM 2323 N N . GLU B 1 134 ? -9.352 -11.406 -25.578 1 94.25 134 GLU B N 1
ATOM 2324 C CA . GLU B 1 134 ? -10.477 -10.641 -25.062 1 94.25 134 GLU B CA 1
ATOM 2325 C C . GLU B 1 134 ? -10.094 -9.914 -23.766 1 94.25 134 GLU B C 1
ATOM 2327 O O . GLU B 1 134 ? -10.625 -8.844 -23.469 1 94.25 134 GLU B O 1
ATOM 2332 N N . GLN B 1 135 ? -9.141 -10.5 -23.031 1 94.25 135 GLN B N 1
ATOM 2333 C CA . GLN B 1 135 ? -8.711 -9.898 -21.766 1 94.25 135 GLN B CA 1
ATOM 2334 C C . GLN B 1 135 ? -7.938 -8.609 -22.016 1 94.25 135 GLN B C 1
ATOM 2336 O O . GLN B 1 135 ? -7.836 -7.758 -21.125 1 94.25 135 GLN B O 1
ATOM 2341 N N . LYS B 1 136 ? -7.414 -8.422 -23.156 1 94.38 136 LYS B N 1
ATOM 2342 C CA . LYS B 1 136 ? -6.59 -7.258 -23.469 1 94.38 136 LYS B CA 1
ATOM 2343 C C . LYS B 1 136 ? -7.441 -5.992 -23.578 1 94.38 136 LYS B C 1
ATOM 2345 O O . LYS B 1 136 ? -6.91 -4.883 -23.578 1 94.38 136 LYS B O 1
ATOM 2350 N N . LYS B 1 137 ? -8.727 -6.156 -23.719 1 93.62 137 LYS B N 1
ATOM 2351 C CA . LYS B 1 137 ? -9.633 -5.008 -23.672 1 93.62 137 LYS B CA 1
ATOM 2352 C C . LYS B 1 137 ? -9.469 -4.238 -22.375 1 93.62 137 LYS B C 1
ATOM 2354 O O . LYS B 1 137 ? -9.594 -3.01 -22.344 1 93.62 137 LYS B O 1
ATOM 2359 N N . TYR B 1 138 ? -9.133 -4.984 -21.359 1 92.38 138 TYR B N 1
ATOM 2360 C CA . TYR B 1 138 ? -8.992 -4.395 -20.031 1 92.38 138 TYR B CA 1
ATOM 2361 C C . TYR B 1 138 ? -7.527 -4.172 -19.688 1 92.38 138 TYR B C 1
ATOM 2363 O O . TYR B 1 138 ? -7.203 -3.377 -18.797 1 92.38 138 TYR B O 1
ATOM 2371 N N . TYR B 1 139 ? -6.691 -4.926 -20.344 1 95.06 139 TYR B N 1
ATOM 2372 C CA . TYR B 1 139 ? -5.25 -4.863 -20.109 1 95.06 139 TYR B CA 1
ATOM 2373 C C . TYR B 1 139 ? -4.496 -4.676 -21.422 1 95.06 139 TYR B C 1
ATOM 2375 O O . TYR B 1 139 ? -3.795 -5.582 -21.875 1 95.06 139 TYR B O 1
ATOM 2383 N N . PRO B 1 140 ? -4.527 -3.51 -21.984 1 94.62 140 PRO B N 1
ATOM 2384 C CA . PRO B 1 140 ? -4.07 -3.283 -23.359 1 94.62 140 PRO B CA 1
ATOM 2385 C C . PRO B 1 140 ? -2.584 -3.586 -23.547 1 94.62 140 PRO B C 1
ATOM 2387 O O . PRO B 1 140 ? -2.164 -3.998 -24.625 1 94.62 140 PRO B O 1
ATOM 2390 N N . GLU B 1 141 ? -1.819 -3.449 -22.547 1 96.12 141 GLU B N 1
ATOM 2391 C CA . GLU B 1 141 ? -0.381 -3.648 -22.688 1 96.12 141 GLU B CA 1
ATOM 2392 C C . GLU B 1 141 ? 0.024 -5.059 -22.266 1 96.12 141 GLU B C 1
ATOM 2394 O O . GLU B 1 141 ? 1.212 -5.391 -22.25 1 96.12 141 GLU B O 1
ATOM 2399 N N . ALA B 1 142 ? -0.936 -5.844 -21.891 1 96.62 142 ALA B N 1
ATOM 2400 C CA . ALA B 1 142 ? -0.653 -7.203 -21.438 1 96.62 142 ALA B CA 1
ATOM 2401 C C . ALA B 1 142 ? -0.144 -8.07 -22.578 1 96.62 142 ALA B C 1
ATOM 2403 O O . ALA B 1 142 ? -0.396 -7.777 -23.75 1 96.62 142 ALA B O 1
ATOM 2404 N N . VAL B 1 143 ? 0.578 -9.078 -22.25 1 96.38 143 VAL B N 1
ATOM 2405 C CA . VAL B 1 143 ? 1.093 -10.039 -23.219 1 96.38 143 VAL B CA 1
ATOM 2406 C C . VAL B 1 143 ? 0.277 -11.328 -23.156 1 96.38 143 VAL B C 1
ATOM 2408 O O . VAL B 1 143 ? 0.138 -11.93 -22.078 1 96.38 143 VAL B O 1
ATOM 2411 N N . ASN B 1 144 ? -0.28 -11.68 -24.234 1 95.44 144 ASN B N 1
ATOM 2412 C CA . ASN B 1 144 ? -1.004 -12.945 -24.312 1 95.44 144 ASN B CA 1
ATOM 2413 C C . ASN B 1 144 ? -0.052 -14.133 -24.438 1 95.44 144 ASN B C 1
ATOM 2415 O O . ASN B 1 144 ? 0.6 -14.289 -25.484 1 95.44 144 ASN B O 1
ATOM 2419 N N . ILE B 1 145 ? -0.025 -14.922 -23.438 1 91.38 145 ILE B N 1
ATOM 2420 C CA . ILE B 1 145 ? 0.91 -16.047 -23.438 1 91.38 145 ILE B CA 1
ATOM 2421 C C . ILE B 1 145 ? 0.162 -17.344 -23.75 1 91.38 145 ILE B C 1
ATOM 2423 O O . ILE B 1 145 ? 0.755 -18.422 -23.734 1 91.38 145 ILE B O 1
ATOM 2427 N N . GLY B 1 146 ? -1.085 -17.281 -24 1 88.5 146 GLY B N 1
ATOM 2428 C CA . GLY B 1 146 ? -1.899 -18.469 -24.234 1 88.5 146 GLY B CA 1
ATOM 2429 C C . GLY B 1 146 ? -2.309 -19.172 -22.953 1 88.5 146 GLY B C 1
ATOM 2430 O O . GLY B 1 146 ? -1.863 -18.812 -21.875 1 88.5 146 GLY B O 1
ATOM 2431 N N . ALA B 1 147 ? -3.213 -20.156 -23.141 1 81.19 147 ALA B N 1
ATOM 2432 C CA . ALA B 1 147 ? -3.752 -20.891 -21.984 1 81.19 147 ALA B CA 1
ATOM 2433 C C . ALA B 1 147 ? -2.66 -21.688 -21.281 1 81.19 147 ALA B C 1
ATOM 2435 O O . ALA B 1 147 ? -1.913 -22.422 -21.922 1 81.19 147 ALA B O 1
ATOM 2436 N N . VAL B 1 148 ? -2.463 -21.406 -20.031 1 73.31 148 VAL B N 1
ATOM 2437 C CA . VAL B 1 148 ? -1.483 -22.156 -19.25 1 73.31 148 VAL B CA 1
ATOM 2438 C C . VAL B 1 148 ? -2.084 -23.5 -18.812 1 73.31 148 VAL B C 1
ATOM 2440 O O . VAL B 1 148 ? -1.362 -24.469 -18.625 1 73.31 148 VAL B O 1
ATOM 2443 N N . LEU B 1 149 ? -3.494 -23.438 -18.734 1 65.69 149 LEU B N 1
ATOM 2444 C CA . LEU B 1 149 ? -4.145 -24.719 -18.516 1 65.69 149 LEU B CA 1
ATOM 2445 C C . LEU B 1 149 ? -4.797 -25.234 -19.797 1 65.69 149 LEU B C 1
ATOM 2447 O O . LEU B 1 149 ? -5.215 -24.438 -20.641 1 65.69 149 LEU B O 1
#

Organism: NCBI:txid162496

Radius of gyration: 21.12 Å; Cα contacts (8 Å, |Δi|>4): 555; chains: 2; bounding box: 32×62×53 Å

InterPro domains:
  IPR013969 Oligosaccharide biosynthesis protein Alg14-like [PF08660] (58-147)
  IPR013969 Oligosaccharide biosynthesis protein Alg14-like [PTHR12154] (61-147)

pLDDT: mean 91.53, std 7.32, range [61.03, 98.44]

Nearest PDB structures (foldseek):
  6y6g-assembly1_A  TM=7.053E-01  e=6.703E-04  Salmonella enterica subsp. enterica serovar Typhimurium str. LT2
  7mi0-assembly1_A  TM=6.899E-01  e=6.276E-04  Rickettsia africae ESF-5
  4xsu-assembly1_B  TM=6.984E-01  e=1.212E-03  Nostoc sp. PCC 7120 = FACHB-418
  7bov-assembly1_A  TM=6.102E-01  e=2.849E-03  Bacillus subtilis subsp. subtilis str. 168
  5euv-assembly1_B  TM=5.311E-01  e=1.379E+00  Paracoccus sp. 32d

Foldseek 3Di:
DEEEEEEEPDQFVVLCLVCCVPPVVHHYEYEYADDPVVCVSQPPGHYDHADPDCPPDPVSVVVLLVVLVVCCVVRVGQEYEGQDDNSVLSNLVVCLVVVHAYEYEHGPVQQQHGHPSCLNNLVSHPAYEYADPSCCVSRVVHHHPHRSD/DEEEEEEEPDQFVVLCLVCCVPPVVHHYEYEYADDPVVCVSQPPGHYDHADPDCPPDPVSVVVLLVVLVVCCVVRVGQEYEGQDDNSVLSNLVVCLVVVHAYEYEHGQVQQQHGHPSCLNNLVSHPAYEYADPSCCVSVVVHHHPHRSD

Secondary structure (DSSP, 8-state):
-EEEEE--TTHHHHHHGGGHHHHTTSEEEEEEE--HHHHHHTTTS-EEEEPS--TT-HHHHHHHHHHHHHHHHHH--SEEEE--STTHHHHHHHHHHHT-EEEEE--TT-SSS--HHHHHHGGG-SEEEESSGGGGGT-TT-EE-----/-EEEEE--TTHHHHHHGGGHHHHTTSEEEEEE---HHHHHHTTTS-EEEPPS--TT-HHHHHHHHHHHHHHHHHH--SEEEE--STTHHHHHHHHHHHT-EEEEE--TT-SSS--HHHHHHGGG-SEEEESSGGGGGT-TT-EE-----

Solvent-accessible surface area (backbone atoms only — not comparable to full-atom values): 16086 Å² total; per-residue (Å²): 108,34,37,32,38,27,31,33,65,64,72,35,38,58,61,54,54,80,46,41,82,60,53,71,77,31,54,62,36,36,34,31,52,85,38,74,71,46,53,59,76,48,62,91,56,52,72,45,74,52,56,84,62,40,72,94,29,67,70,30,40,52,51,37,36,53,48,29,51,54,47,47,68,69,65,58,43,58,30,40,36,29,40,33,42,60,73,30,44,42,42,41,55,50,29,46,76,71,69,38,44,29,37,37,36,51,53,78,86,39,50,90,48,79,49,70,42,52,63,65,39,52,87,50,34,77,42,40,32,28,44,45,75,68,36,33,79,81,35,74,85,42,45,71,74,44,68,84,115,105,35,37,33,38,28,32,34,63,63,72,36,39,58,63,52,55,79,46,40,81,62,53,71,75,30,53,61,36,36,35,30,52,87,39,74,70,46,54,61,77,48,61,90,57,51,71,45,72,51,58,84,63,42,74,94,27,69,69,29,39,52,52,37,35,54,47,30,52,53,46,47,68,68,64,58,44,60,30,40,36,29,40,32,42,62,75,30,44,44,42,42,54,50,29,46,76,71,69,38,43,30,36,37,36,52,54,80,87,41,50,90,49,79,48,70,41,52,63,64,38,51,86,51,34,75,42,41,32,28,42,45,78,67,36,31,80,81,35,75,83,43,45,70,74,44,67,86,114

Sequence (298 aa):
MKVLFVTSPGGHLAQLLPLREWWEQHQRSWVTFRRPEVEQALEGENVTWCYWPTTRNIPNAIRNFFLAIRTLRRERPDVVMSVGAGASVPFFLIAYVMGIKTVYLECFDRITMPTLSGRICYPLTDLFCVQWDEQKKYYPEAVNIGAVLMKVLFVTSPGGHLAQLLPLREWWEQHQRSWVTFRRPEVEQALEGENVTWCYWPTTRNIPNAIRNFFLAIRTLRRERPDVVMSVGAGASVPFFLIAYVMGIKTVYLECFDRITMPTLSGRICYPLTDLFCVQWDEQKKYYPEAVNIGAVL